Protein AF-K2GID6-F1 (afdb_monomer)

Sequence (302 aa):
MSNVHINIPINQLTANNTLKKSISKLIICNSLDFTSKDFHLVLEYCKSDTRYVHTTFEYMMNELDKAKCISYFELFVFLFDKSKTMKQLMYPRIHKIFSKAFSISSVKERAIELLKQLDKKYGESYPSIRIELNTPTFCQTEKDIEQHNVFVEKTNESEYQIILKRIDNWKIQCNELKKQWYYTMEQILPQYYNKKQEYHGEPINCSWGVTIELCQTPYEVWCKYGGTTNQRIIIDMKTLKEKIISLRGSIWNGYISFVLVQSKLKEKSTDEQELYKEKYKEVVNMIDCLDEILYKARELKI

Secondary struct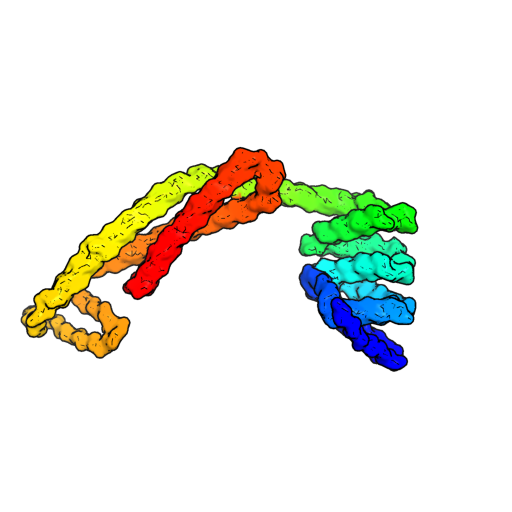ure (DSSP, 8-state):
---------SSHHHHHHHHHHHHHHHTTSSS--TTSHHHHHHHHHHHH-HHHHHHHHHHHHHHGGG--SHHHHHHHHHHHHH-HHHHHHHGGGHHHHHHHHHT-TTTHHHHHHHHHHHHHHHTTT-HHHHHHHTSHHHHHHHHHHHHHHHHHHHHHHHHHHHHHHHHHHHHHHHHHHHHHHHHIIIIIHHHHHHHHHT--------TT---------TT----SS--HHHHHHHHHHHHHHHHHHHHHHHHHHHHHHHHHHGGGGGGS-HHHHHHHHHHHHHHHHHHHHHHHHHHHHHHTT-

Foldseek 3Di:
DDPPDDDQDPDPVVNLVLLLVLLVVQQVDQAGDCPDPSNVSLVVQVVVDVVSVVSSLVSLVVCQLVRAHQSSVVSLLVVCVVDPSSVVSCLVVVLVNLVSQCVHPSRNVVSLVSLVVCCVVCCVVRVSSVVSCVDPSNVVSVVVVVVVVVVLLVVLVVLLVVLVVCLVVLVVLLVVLLVVLCCCVPPVVVVVVVVVVPPPDDPDPPPPPDDQDDDDDDPDDDDPDDDPVVVVSVVVLVVSLVSLVVSLVVLVVSLVSLVSNVVCLVVDDPVSVVVSVVSNVSSVVSNVSSVVSNVVCVVVVD

Mean predicted aligned error: 14.93 Å

Organism: Entamoeba nuttalli (strain P19) (NCBI:txid1076696)

Structure (mmCIF, N/CA/C/O backbone):
data_AF-K2GID6-F1
#
_entry.id   AF-K2GID6-F1
#
loop_
_atom_site.group_PDB
_atom_site.id
_atom_site.type_symbol
_atom_site.label_atom_id
_atom_site.label_alt_id
_atom_site.label_comp_id
_atom_site.label_asym_id
_atom_site.label_entity_id
_atom_site.label_seq_id
_atom_site.pdbx_PDB_ins_code
_atom_site.Cartn_x
_atom_site.Cartn_y
_atom_site.Cartn_z
_atom_site.occupancy
_atom_site.B_iso_or_equiv
_atom_site.auth_seq_id
_atom_site.auth_comp_id
_atom_site.auth_asym_id
_atom_site.auth_atom_id
_atom_site.pdbx_PDB_model_num
ATOM 1 N N . MET A 1 1 ? -29.592 5.131 -1.377 1.00 38.41 1 MET A N 1
ATOM 2 C CA . MET A 1 1 ? -29.186 3.873 -0.714 1.00 38.41 1 MET A CA 1
ATOM 3 C C . MET A 1 1 ? -30.390 2.949 -0.707 1.00 38.41 1 MET A C 1
ATOM 5 O O . MET A 1 1 ? -31.391 3.291 -0.096 1.00 38.41 1 MET A O 1
ATOM 9 N N . SER A 1 2 ? -30.351 1.856 -1.466 1.00 30.16 2 SER A N 1
ATOM 10 C CA . SER A 1 2 ? -31.421 0.853 -1.494 1.00 30.16 2 SER A CA 1
ATOM 11 C C . SER A 1 2 ? -31.416 0.057 -0.188 1.00 30.16 2 SER A C 1
ATOM 13 O O . SER A 1 2 ? -30.402 -0.558 0.141 1.00 30.16 2 SER A O 1
ATOM 15 N N . ASN A 1 3 ? -32.533 0.057 0.545 1.00 37.19 3 ASN A N 1
ATOM 16 C CA . ASN A 1 3 ? -32.739 -0.822 1.696 1.00 37.19 3 ASN A CA 1
ATOM 17 C C . ASN A 1 3 ? -32.773 -2.274 1.206 1.00 37.19 3 ASN A C 1
ATOM 19 O O . ASN A 1 3 ? -33.800 -2.762 0.739 1.00 37.19 3 ASN A O 1
ATOM 23 N N . VAL A 1 4 ? -31.635 -2.962 1.277 1.00 48.25 4 VAL A N 1
ATOM 24 C CA . VAL A 1 4 ? -31.588 -4.412 1.091 1.00 48.25 4 VAL A CA 1
ATOM 25 C C . VAL A 1 4 ? -32.299 -5.025 2.294 1.00 48.25 4 VAL A C 1
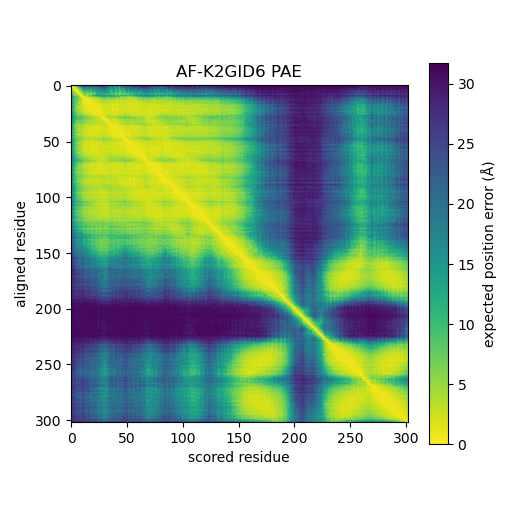ATOM 27 O O . VAL A 1 4 ? -31.750 -5.051 3.392 1.00 48.25 4 VAL A O 1
ATOM 30 N N . HIS A 1 5 ? -33.536 -5.486 2.107 1.00 53.12 5 HIS A N 1
ATOM 31 C CA . HIS A 1 5 ? -34.245 -6.247 3.131 1.00 53.12 5 HIS A CA 1
ATOM 32 C C . HIS A 1 5 ? -33.537 -7.592 3.333 1.00 53.12 5 HIS A C 1
ATOM 34 O O . HIS A 1 5 ? -33.590 -8.479 2.480 1.00 53.12 5 HIS A O 1
ATOM 40 N N . ILE A 1 6 ? -32.843 -7.734 4.462 1.00 66.94 6 ILE A N 1
ATOM 41 C CA . ILE A 1 6 ? -32.216 -8.990 4.873 1.00 66.94 6 ILE A CA 1
ATOM 42 C C . ILE A 1 6 ? -33.226 -9.748 5.733 1.00 66.94 6 ILE A C 1
ATOM 44 O O . ILE A 1 6 ? -33.496 -9.363 6.867 1.00 66.94 6 ILE A O 1
ATOM 48 N N . ASN A 1 7 ? -33.783 -10.836 5.199 1.00 68.94 7 ASN A N 1
ATOM 49 C CA . ASN A 1 7 ? -34.661 -11.715 5.968 1.00 68.94 7 ASN A CA 1
ATOM 50 C C . ASN A 1 7 ? -33.833 -12.562 6.941 1.00 68.94 7 ASN A C 1
ATOM 52 O O . ASN A 1 7 ? -33.044 -13.414 6.526 1.00 68.94 7 ASN A O 1
ATOM 56 N N . ILE A 1 8 ? -34.028 -12.333 8.240 1.00 72.94 8 ILE A N 1
ATOM 57 C CA . ILE A 1 8 ? -33.443 -13.153 9.303 1.00 72.94 8 ILE A CA 1
ATOM 58 C C . ILE A 1 8 ? -34.238 -14.471 9.381 1.00 72.94 8 ILE A C 1
ATOM 60 O O . ILE A 1 8 ? -35.465 -14.430 9.490 1.00 72.94 8 ILE A O 1
ATOM 64 N N . PRO A 1 9 ? -33.587 -15.648 9.307 1.00 71.81 9 PRO A N 1
ATOM 65 C CA . PRO A 1 9 ? -34.255 -16.934 9.438 1.00 71.81 9 PRO A CA 1
ATOM 66 C C . PRO A 1 9 ? -34.979 -17.052 10.780 1.00 71.81 9 PRO A C 1
ATOM 68 O O . PRO A 1 9 ? -34.410 -16.750 11.826 1.00 71.81 9 PRO A O 1
ATOM 71 N N . ILE A 1 10 ? -36.200 -17.587 10.753 1.00 67.62 10 ILE A N 1
ATOM 72 C CA . ILE A 1 10 ? -37.022 -17.822 11.954 1.00 67.62 10 ILE A CA 1
ATOM 73 C C . ILE A 1 10 ? -36.366 -18.873 12.875 1.00 67.62 10 ILE A C 1
ATOM 75 O O . ILE A 1 10 ? -36.504 -18.825 14.095 1.00 67.62 10 ILE A O 1
ATOM 79 N N . ASN A 1 11 ? -35.608 -19.818 12.305 1.00 85.06 11 ASN A N 1
ATOM 80 C CA . ASN A 1 11 ? -34.885 -20.838 13.062 1.00 85.06 11 ASN A CA 1
ATOM 81 C C . ASN A 1 11 ? -33.549 -20.295 13.606 1.00 85.06 11 ASN A C 1
ATOM 83 O O . ASN A 1 11 ? -32.628 -19.990 12.844 1.00 85.06 11 ASN A O 1
ATOM 87 N N . GLN A 1 12 ? -33.415 -20.277 14.935 1.00 82.06 12 GLN A N 1
ATOM 88 C CA . GLN A 1 12 ? -32.257 -19.732 15.649 1.00 82.06 12 GLN A CA 1
ATOM 89 C C . GLN A 1 12 ? -30.925 -20.438 15.327 1.00 82.06 12 GLN A C 1
ATOM 91 O O . GLN A 1 12 ? -29.892 -19.776 15.226 1.00 82.06 12 GLN A O 1
ATOM 96 N N . LEU A 1 13 ? -30.925 -21.759 15.111 1.00 86.44 13 LEU A N 1
ATOM 97 C CA . LEU A 1 13 ? -29.721 -22.506 14.721 1.00 86.44 13 LEU A CA 1
ATOM 98 C C . LEU A 1 13 ? -29.243 -22.074 13.327 1.00 86.44 13 LEU A C 1
ATOM 100 O O . LEU A 1 13 ? -28.057 -21.835 13.102 1.00 86.44 13 LEU A O 1
ATOM 104 N N . THR A 1 14 ? -30.190 -21.934 12.399 1.00 87.25 14 THR A N 1
ATOM 105 C CA . THR A 1 14 ? -29.910 -21.526 11.015 1.00 87.25 14 THR A CA 1
ATOM 106 C C . THR A 1 14 ? -29.421 -20.080 10.961 1.00 87.25 14 THR A C 1
ATOM 108 O O . THR A 1 14 ? -28.448 -19.779 10.267 1.00 87.25 14 THR A O 1
ATOM 111 N N . ALA A 1 15 ? -30.041 -19.202 11.752 1.00 88.00 15 ALA A N 1
ATOM 112 C CA . ALA A 1 15 ? -29.623 -17.818 11.937 1.00 88.00 15 ALA A CA 1
ATOM 113 C C . ALA A 1 15 ? -28.175 -17.735 12.463 1.00 88.00 15 ALA A C 1
ATOM 115 O O . ALA A 1 15 ? -27.333 -17.072 11.858 1.00 88.00 15 ALA A O 1
ATOM 116 N N . ASN A 1 16 ? -27.842 -18.486 13.519 1.00 89.94 16 ASN A N 1
ATOM 117 C CA . ASN A 1 16 ? -26.493 -18.505 14.094 1.00 89.94 16 ASN A CA 1
ATOM 118 C C . ASN A 1 16 ? -25.431 -19.033 13.120 1.00 89.94 16 ASN A C 1
ATOM 120 O O . ASN A 1 16 ? -24.343 -18.465 13.030 1.00 89.94 16 ASN A O 1
ATOM 124 N N . ASN A 1 17 ? -25.729 -20.099 12.374 1.00 91.62 17 ASN A N 1
ATOM 125 C CA . ASN A 1 17 ? -24.793 -20.650 11.390 1.00 91.62 17 ASN A CA 1
ATOM 126 C C . ASN A 1 17 ? -24.560 -19.688 10.220 1.00 91.62 17 ASN A C 1
ATOM 128 O O . ASN A 1 17 ? -23.427 -19.535 9.763 1.00 91.62 17 ASN A O 1
ATOM 132 N N . THR A 1 18 ? -25.616 -19.009 9.769 1.00 92.25 18 THR A N 1
ATOM 133 C CA . THR A 1 18 ? -25.522 -17.989 8.716 1.00 92.25 18 THR A CA 1
ATOM 134 C C . THR A 1 18 ? -24.655 -16.822 9.177 1.00 92.25 18 THR A C 1
ATOM 136 O O . THR A 1 18 ? -23.714 -16.449 8.479 1.00 92.25 18 THR A O 1
ATOM 139 N N . LEU A 1 19 ? -24.906 -16.316 10.387 1.00 93.56 19 LEU A N 1
ATOM 140 C CA . LEU A 1 19 ? -24.138 -15.233 10.992 1.00 93.56 19 LEU A CA 1
ATOM 141 C C . LEU A 1 19 ? -22.650 -15.587 11.112 1.00 93.56 19 LEU A C 1
ATOM 143 O O . LEU A 1 19 ? -21.803 -14.841 10.626 1.00 93.56 19 LEU A O 1
ATOM 147 N N . LYS A 1 20 ? -22.328 -16.752 11.691 1.00 94.69 20 LYS A N 1
ATOM 148 C CA . LYS A 1 20 ? -20.940 -17.223 11.824 1.00 94.69 20 LYS A CA 1
ATOM 149 C C . LYS A 1 20 ? -20.248 -17.315 10.468 1.00 94.69 20 LYS A C 1
ATOM 151 O O . LYS A 1 20 ? -19.154 -16.788 10.324 1.00 94.69 20 LYS A O 1
ATOM 156 N N . LYS A 1 21 ? -20.906 -17.904 9.462 1.00 94.94 21 LYS A N 1
ATOM 157 C CA . LYS A 1 21 ? -20.363 -18.029 8.101 1.00 94.94 21 LYS A CA 1
ATOM 158 C C . LYS A 1 21 ? -20.071 -16.668 7.465 1.00 94.94 21 LYS A C 1
ATOM 160 O O . LYS A 1 21 ? -19.042 -16.522 6.807 1.00 94.94 21 LYS A O 1
ATOM 165 N N . SER A 1 22 ? -20.954 -15.687 7.645 1.00 94.56 22 SER A N 1
ATOM 166 C CA . SER A 1 22 ? -20.722 -14.324 7.156 1.00 94.56 22 SER A CA 1
ATOM 167 C C . SER A 1 22 ? -19.545 -13.664 7.874 1.00 94.56 22 SER A C 1
ATOM 169 O O . SER A 1 22 ? -18.685 -13.098 7.207 1.00 94.56 22 SER A O 1
ATOM 171 N N . ILE A 1 23 ? -19.425 -13.819 9.198 1.00 95.00 23 ILE A N 1
ATOM 172 C CA . ILE A 1 23 ? -18.266 -13.312 9.950 1.00 95.00 23 ILE A CA 1
ATOM 173 C C . ILE A 1 23 ? -16.971 -13.961 9.450 1.00 95.00 23 ILE A C 1
ATOM 175 O O . ILE A 1 23 ? -16.026 -13.236 9.156 1.00 95.00 23 ILE A O 1
ATOM 179 N N . SER A 1 24 ? -16.926 -15.290 9.278 1.00 93.75 24 SER A N 1
ATOM 180 C CA . SER A 1 24 ? -15.724 -16.002 8.810 1.00 93.75 24 SER A CA 1
ATOM 181 C C . SER A 1 24 ? -15.176 -15.442 7.500 1.00 93.75 24 SER A C 1
ATOM 183 O O . SER A 1 24 ? -13.967 -15.369 7.323 1.00 93.75 24 SER A O 1
ATOM 185 N N . LYS A 1 25 ? -16.059 -15.045 6.577 1.00 92.88 25 LYS A N 1
ATOM 186 C CA . LYS A 1 25 ? -15.653 -14.454 5.298 1.00 92.88 25 LYS A CA 1
ATOM 187 C C . LYS A 1 25 ? -15.111 -13.040 5.449 1.00 92.88 25 LYS A C 1
ATOM 189 O O . LYS A 1 25 ? -14.193 -12.674 4.729 1.00 92.88 25 LYS A O 1
ATOM 194 N N . LEU A 1 26 ? -15.678 -12.248 6.357 1.00 92.38 26 LEU A N 1
ATOM 195 C CA . LEU A 1 26 ? -15.248 -10.866 6.570 1.00 92.38 26 LEU A CA 1
ATOM 196 C C . LEU A 1 26 ? -13.865 -10.800 7.216 1.00 92.38 26 LEU A C 1
ATOM 198 O O . LEU A 1 26 ? -13.063 -9.954 6.839 1.00 92.38 26 LEU A O 1
ATOM 202 N N . ILE A 1 27 ? -13.580 -11.695 8.164 1.00 91.31 27 ILE A N 1
ATOM 203 C CA . ILE A 1 27 ? -12.379 -11.619 9.010 1.00 91.31 27 ILE A CA 1
ATOM 204 C C . ILE A 1 27 ? -11.094 -12.177 8.377 1.00 91.31 27 ILE A C 1
ATOM 206 O O . ILE A 1 27 ? -10.031 -12.115 8.994 1.00 91.31 27 ILE A O 1
ATOM 210 N N . ILE A 1 28 ? -11.181 -12.738 7.170 1.00 88.50 28 ILE A N 1
ATOM 211 C CA . ILE A 1 28 ? -10.033 -13.271 6.413 1.00 88.50 28 ILE A CA 1
ATOM 212 C C . ILE A 1 28 ? -9.563 -12.322 5.300 1.00 88.50 28 ILE A C 1
ATOM 214 O O . ILE A 1 28 ? -8.613 -12.630 4.586 1.00 88.50 28 ILE A O 1
ATOM 218 N N . CYS A 1 29 ? -10.226 -11.175 5.132 1.00 86.25 29 CYS A N 1
ATOM 219 C CA . CYS A 1 29 ? -9.915 -10.199 4.090 1.00 86.25 29 CYS A CA 1
ATOM 220 C C . CYS A 1 29 ? -8.806 -9.230 4.523 1.00 86.25 29 CYS A C 1
ATOM 222 O O . CYS A 1 29 ? -8.684 -8.901 5.701 1.00 86.25 29 CYS A O 1
ATOM 224 N N . ASN A 1 30 ? -8.048 -8.684 3.568 1.00 83.50 30 ASN A N 1
ATOM 225 C CA . ASN A 1 30 ? -7.013 -7.676 3.850 1.00 83.50 30 ASN A CA 1
ATOM 226 C C . ASN A 1 30 ? -7.568 -6.327 4.332 1.00 83.50 30 ASN A C 1
ATOM 228 O O . ASN A 1 30 ? -6.808 -5.526 4.850 1.00 83.50 30 ASN A O 1
ATOM 232 N N . SER A 1 31 ? -8.862 -6.070 4.172 1.00 86.44 31 SER A N 1
ATOM 233 C CA . SER A 1 31 ? -9.566 -4.900 4.703 1.00 86.44 31 SER A CA 1
ATOM 234 C C . SER A 1 31 ? -11.048 -5.230 4.835 1.00 86.44 31 SER A C 1
ATOM 236 O O . SER A 1 31 ? -11.554 -6.097 4.114 1.00 86.44 31 SER A O 1
ATOM 238 N N . LEU A 1 32 ? -11.753 -4.565 5.748 1.00 89.62 32 LEU A N 1
ATOM 239 C CA . LEU A 1 32 ? -13.190 -4.766 5.901 1.00 89.62 32 LEU A CA 1
ATOM 240 C C . LEU A 1 32 ? -13.970 -4.099 4.754 1.00 89.62 32 LEU A C 1
ATOM 242 O O . LEU A 1 32 ? -13.947 -2.880 4.596 1.00 89.62 32 LEU A O 1
ATOM 246 N N . ASP A 1 33 ? -14.692 -4.896 3.964 1.00 88.94 33 ASP A N 1
ATOM 247 C CA . ASP A 1 33 ? -15.575 -4.389 2.909 1.00 88.94 33 ASP A CA 1
ATOM 248 C C . ASP A 1 33 ? -16.963 -4.040 3.469 1.00 88.94 33 ASP A C 1
ATOM 250 O O . ASP A 1 33 ? -17.837 -4.902 3.634 1.00 88.94 33 ASP A O 1
ATOM 254 N N . PHE A 1 34 ? -17.163 -2.747 3.724 1.00 88.06 34 PHE A N 1
ATOM 255 C CA . PHE A 1 34 ? -18.417 -2.169 4.216 1.00 88.06 34 PHE A CA 1
ATOM 256 C C . PHE A 1 34 ? -19.586 -2.264 3.228 1.00 88.06 34 PHE A C 1
ATOM 258 O O . PHE A 1 34 ? -20.728 -2.050 3.631 1.00 88.06 34 PHE A O 1
ATOM 265 N N . THR A 1 35 ? -19.319 -2.552 1.952 1.00 87.19 35 THR A N 1
ATOM 266 C CA . THR A 1 35 ? -20.346 -2.700 0.908 1.00 87.19 35 THR A CA 1
ATOM 267 C C . THR A 1 35 ? -20.775 -4.151 0.709 1.00 87.19 35 THR A C 1
ATOM 269 O O . THR A 1 35 ? -21.762 -4.429 0.023 1.00 87.19 35 THR A O 1
ATOM 272 N N . SER A 1 36 ? -20.062 -5.095 1.329 1.00 91.81 36 SER A N 1
ATOM 273 C CA . SER A 1 36 ? -20.336 -6.514 1.161 1.00 91.81 36 SER A CA 1
ATOM 274 C C . SER A 1 36 ? -21.686 -6.918 1.763 1.00 91.81 36 SER A C 1
ATOM 276 O O . SER A 1 36 ? -22.108 -6.470 2.834 1.00 91.81 36 SER A O 1
ATOM 278 N N . LYS A 1 37 ? -22.359 -7.863 1.096 1.00 91.50 37 LYS A N 1
ATOM 279 C CA . LYS A 1 37 ? -23.605 -8.467 1.595 1.00 91.50 37 LYS A CA 1
ATOM 280 C C . LYS A 1 37 ? -23.421 -9.101 2.977 1.00 91.50 37 LYS A C 1
ATOM 282 O O . LYS A 1 37 ? -24.312 -9.000 3.816 1.00 91.50 37 LYS A O 1
ATOM 287 N N . ASP A 1 38 ? -22.282 -9.756 3.202 1.00 92.94 38 ASP A N 1
ATOM 288 C CA . ASP A 1 38 ? -21.965 -10.403 4.476 1.00 92.94 38 ASP A CA 1
ATOM 289 C C . ASP A 1 38 ? -21.837 -9.364 5.609 1.00 92.94 38 ASP A C 1
ATOM 291 O O . ASP A 1 38 ? -22.356 -9.598 6.699 1.00 92.94 38 ASP A O 1
ATOM 295 N N . PHE A 1 39 ? -21.250 -8.186 5.352 1.00 93.00 39 PHE A N 1
ATOM 296 C CA . PHE A 1 39 ? -21.166 -7.101 6.336 1.00 93.00 39 PHE A CA 1
ATOM 297 C C . PHE A 1 39 ? -22.546 -6.570 6.738 1.00 93.00 39 PHE A C 1
ATOM 299 O O . PHE A 1 39 ? -22.860 -6.476 7.927 1.00 93.00 39 PHE A O 1
ATOM 306 N N . HIS A 1 40 ? -23.401 -6.281 5.755 1.00 92.25 40 HIS A N 1
ATOM 307 C CA . HIS A 1 40 ? -24.766 -5.834 6.027 1.00 92.25 40 HIS A CA 1
ATOM 308 C C . HIS A 1 40 ? -25.574 -6.886 6.796 1.00 92.25 40 HIS A C 1
ATOM 310 O O . HIS A 1 40 ? -26.330 -6.534 7.698 1.00 92.25 40 HIS A O 1
ATOM 316 N N . LEU A 1 41 ? -25.369 -8.175 6.504 1.00 92.94 41 LEU A N 1
ATOM 317 C CA . LEU A 1 41 ? -26.014 -9.264 7.234 1.00 92.94 41 LEU A CA 1
ATOM 318 C C . LEU A 1 41 ? -25.599 -9.274 8.706 1.00 92.94 41 LEU A C 1
ATOM 320 O O . LEU A 1 41 ? -26.467 -9.297 9.575 1.00 92.94 41 LEU A O 1
ATOM 324 N N . VAL A 1 42 ? -24.299 -9.200 9.001 1.00 93.12 42 VAL A N 1
ATOM 325 C CA . VAL A 1 42 ? -23.807 -9.143 10.389 1.00 93.12 42 VAL A CA 1
ATOM 326 C C . VAL A 1 42 ? -24.411 -7.951 11.133 1.00 93.12 42 VAL A C 1
ATOM 328 O O . VAL A 1 42 ? -24.864 -8.099 12.271 1.00 93.12 42 VAL A O 1
ATOM 331 N N . LEU A 1 43 ? -24.474 -6.786 10.483 1.00 93.06 43 LEU A N 1
ATOM 332 C CA . LEU A 1 43 ? -25.033 -5.573 11.070 1.00 93.06 43 LEU A CA 1
ATOM 333 C C . LEU A 1 43 ? -26.524 -5.718 11.405 1.00 93.06 43 LEU A C 1
ATOM 335 O O . LEU A 1 43 ? -26.925 -5.381 12.518 1.00 93.06 43 LEU A O 1
ATOM 339 N N . GLU A 1 44 ? -27.336 -6.220 10.476 1.00 91.19 44 GLU A N 1
ATOM 340 C CA . GLU A 1 44 ? -28.778 -6.386 10.695 1.00 91.19 44 GLU A CA 1
ATOM 341 C C . GLU A 1 44 ? -29.075 -7.402 11.804 1.00 91.19 44 GLU A C 1
ATOM 343 O O . GLU A 1 44 ? -29.903 -7.144 12.677 1.00 91.19 44 GLU A O 1
ATOM 348 N N . TYR A 1 45 ? -28.320 -8.502 11.872 1.00 91.88 45 TYR A N 1
ATOM 349 C CA . TYR A 1 45 ? -28.442 -9.457 12.975 1.00 91.88 45 TYR A CA 1
ATOM 350 C C . TYR A 1 45 ? -28.096 -8.812 14.320 1.00 91.88 45 TYR A C 1
ATOM 352 O O . TYR A 1 45 ? -28.867 -8.923 15.272 1.00 91.88 45 TYR A O 1
ATOM 360 N N . CYS A 1 46 ? -26.979 -8.085 14.400 1.00 91.69 46 CYS A N 1
ATOM 361 C CA . CYS A 1 46 ? -26.560 -7.418 15.634 1.00 91.69 46 CYS A CA 1
ATOM 362 C C . CYS A 1 46 ? -27.520 -6.305 16.084 1.00 91.69 46 CYS A C 1
ATOM 364 O O . CYS A 1 46 ? -27.594 -6.024 17.278 1.00 91.69 46 CYS A O 1
ATOM 366 N N . LYS A 1 47 ? -28.243 -5.668 15.153 1.00 90.50 47 LYS A N 1
ATOM 367 C CA . LYS A 1 47 ? -29.310 -4.706 15.472 1.00 90.50 47 LYS A CA 1
ATOM 368 C C . LYS A 1 47 ? -30.582 -5.388 15.965 1.00 90.50 47 LYS A C 1
ATOM 370 O O . LYS A 1 47 ? -31.270 -4.824 16.808 1.00 90.50 47 LYS A O 1
ATOM 375 N N . SER A 1 48 ? -30.902 -6.559 15.417 1.00 87.94 48 SER A N 1
ATOM 376 C CA . SER A 1 48 ? -32.169 -7.239 15.692 1.00 87.94 48 SER A CA 1
ATOM 377 C C . SER A 1 48 ? -32.273 -7.786 17.118 1.00 87.94 48 SER A C 1
ATOM 379 O O . SER A 1 48 ? -33.336 -7.691 17.724 1.00 87.94 48 SER A O 1
ATOM 381 N N . ASP A 1 49 ? -31.187 -8.347 17.665 1.00 87.75 49 ASP A N 1
ATOM 382 C CA . ASP A 1 49 ? -31.199 -9.016 18.969 1.00 87.75 49 ASP A CA 1
ATOM 383 C C . ASP A 1 49 ? -29.798 -9.033 19.607 1.00 87.75 49 ASP A C 1
ATOM 385 O O . ASP A 1 49 ? -28.789 -9.344 18.962 1.00 87.75 49 ASP A O 1
ATOM 389 N N . THR A 1 50 ? -29.727 -8.760 20.913 1.00 91.56 50 THR A N 1
ATOM 390 C CA . THR A 1 50 ? -28.480 -8.796 21.691 1.00 91.56 50 THR A CA 1
ATOM 391 C C . THR A 1 50 ? -27.847 -10.189 21.710 1.00 91.56 50 THR A C 1
ATOM 393 O O . THR A 1 50 ? -26.620 -10.299 21.747 1.00 91.56 50 THR A O 1
ATOM 396 N N . ARG A 1 51 ? -28.634 -11.265 21.591 1.00 91.69 51 ARG A N 1
ATOM 397 C CA . ARG A 1 51 ? -28.143 -12.652 21.493 1.00 91.69 51 ARG A CA 1
ATOM 398 C C . ARG A 1 51 ? -27.238 -12.869 20.279 1.00 91.69 51 ARG A C 1
ATOM 400 O O . ARG A 1 51 ? -26.267 -13.628 20.363 1.00 91.69 51 ARG A O 1
ATOM 407 N N . TYR A 1 52 ? -27.497 -12.180 19.167 1.00 93.38 52 TYR A N 1
ATOM 408 C CA . TYR A 1 52 ? -26.627 -12.239 17.991 1.00 93.38 52 TYR A CA 1
ATOM 409 C C . TYR A 1 52 ? -25.342 -11.436 18.183 1.00 93.38 52 TYR A C 1
ATOM 411 O O . TYR A 1 52 ? -24.295 -11.849 17.685 1.00 93.38 52 TYR A O 1
ATOM 419 N N . VAL A 1 53 ? -25.377 -10.357 18.971 1.00 94.12 53 VAL A N 1
ATOM 420 C CA . VAL A 1 53 ? -24.160 -9.643 19.391 1.00 94.12 53 VAL A CA 1
ATOM 421 C C . VAL A 1 53 ? -23.277 -10.555 20.243 1.00 94.12 53 VAL A C 1
ATOM 423 O O . VAL A 1 53 ? -22.088 -10.673 19.961 1.00 94.12 53 VAL A O 1
ATOM 426 N N . HIS A 1 54 ? -23.856 -11.260 21.222 1.00 94.50 54 HIS A N 1
ATOM 427 C CA . HIS A 1 54 ? -23.137 -12.260 22.021 1.00 94.50 54 HIS A CA 1
ATOM 428 C C . HIS A 1 54 ? -22.542 -13.366 21.145 1.00 94.50 54 HIS A C 1
ATOM 430 O O . HIS A 1 54 ? -21.358 -13.667 21.250 1.00 94.50 54 HIS A O 1
ATOM 436 N N . THR A 1 55 ? -23.338 -13.931 20.235 1.00 95.12 55 THR A N 1
ATOM 437 C CA . THR A 1 55 ? -22.876 -14.992 19.324 1.00 95.12 55 THR A CA 1
ATOM 438 C C . THR A 1 55 ? -21.728 -14.513 18.435 1.00 95.12 55 THR A C 1
ATOM 440 O O . THR A 1 55 ? -20.757 -15.243 18.243 1.00 95.12 55 THR A O 1
ATOM 443 N N . THR A 1 56 ? -21.822 -13.285 17.917 1.00 95.81 56 THR A N 1
ATOM 444 C CA . THR A 1 56 ? -20.773 -12.649 17.108 1.00 95.81 56 THR A CA 1
ATOM 445 C C . THR A 1 56 ? -19.500 -12.470 17.919 1.00 95.81 56 THR A C 1
ATOM 447 O O . THR A 1 56 ? -18.432 -12.884 17.479 1.00 95.81 56 THR A O 1
ATOM 450 N N . PHE A 1 57 ? -19.619 -11.904 19.121 1.00 96.56 57 PHE A N 1
ATOM 451 C CA . PHE A 1 57 ? -18.488 -11.657 20.003 1.00 96.56 57 PHE A CA 1
ATOM 452 C C . PHE A 1 57 ? -17.755 -12.950 20.376 1.00 96.56 57 PHE A C 1
ATOM 454 O O . PHE A 1 57 ? -16.547 -13.042 20.182 1.00 96.56 57 PHE A O 1
ATOM 461 N N . GLU A 1 58 ? -18.480 -13.964 20.851 1.00 96.25 58 GLU A N 1
ATOM 462 C CA . GLU A 1 58 ? -17.897 -15.255 21.232 1.00 96.25 58 GLU A CA 1
ATOM 463 C C . GLU A 1 58 ? -17.255 -15.959 20.033 1.00 96.25 58 GLU A C 1
ATOM 465 O O . GLU A 1 58 ? -16.169 -16.524 20.143 1.00 96.25 58 GLU A O 1
ATOM 470 N N . TYR A 1 59 ? -17.889 -15.896 18.858 1.00 96.31 59 TYR A N 1
ATOM 471 C CA . TYR A 1 59 ? -17.305 -16.456 17.644 1.00 96.31 59 TYR A CA 1
ATOM 472 C C . TYR A 1 59 ? -15.992 -15.762 17.269 1.00 96.31 59 TYR A C 1
ATOM 474 O O . TYR A 1 59 ? -14.999 -16.445 17.032 1.00 96.31 59 TYR A O 1
ATOM 482 N N . MET A 1 60 ? -15.963 -14.426 17.263 1.00 96.12 60 MET A N 1
ATOM 483 C CA . MET A 1 60 ? -14.740 -13.679 16.975 1.00 96.12 60 MET A CA 1
ATOM 484 C C . MET A 1 60 ? -13.660 -13.998 18.010 1.00 96.12 60 MET A C 1
ATOM 486 O O . MET A 1 60 ? -12.572 -14.405 17.628 1.00 96.12 60 MET A O 1
ATOM 490 N N . MET A 1 61 ? -13.966 -13.945 19.310 1.00 96.44 61 MET A N 1
ATOM 491 C CA . MET A 1 61 ? -12.998 -14.262 20.367 1.00 96.44 61 MET A CA 1
ATOM 492 C C . MET A 1 61 ? -12.400 -15.672 20.257 1.00 96.44 61 MET A C 1
ATOM 494 O O . MET A 1 61 ? -11.215 -15.835 20.545 1.00 96.44 61 MET A O 1
ATOM 498 N N . ASN A 1 62 ? -13.173 -16.668 19.813 1.00 95.50 62 ASN A N 1
ATOM 499 C CA . ASN A 1 62 ? -12.673 -18.024 19.553 1.00 95.50 62 ASN A CA 1
ATOM 500 C C . ASN A 1 62 ? -11.713 -18.097 18.354 1.00 95.50 62 ASN A C 1
ATOM 502 O O . ASN A 1 62 ? -10.859 -18.979 18.291 1.00 95.50 62 ASN A O 1
ATOM 506 N N . GLU A 1 63 ? -11.830 -17.167 17.410 1.00 94.62 63 GLU A N 1
ATOM 507 C CA . GLU A 1 63 ? -10.955 -17.059 16.241 1.00 94.62 63 GLU A CA 1
ATOM 508 C C . GLU A 1 63 ? -9.771 -16.101 16.468 1.00 94.62 63 GLU A C 1
ATOM 510 O O . GLU A 1 63 ? -8.896 -16.000 15.608 1.00 94.62 63 GLU A O 1
ATOM 515 N N . LEU A 1 64 ? -9.682 -15.446 17.634 1.00 94.31 64 LEU A N 1
ATOM 516 C CA . LEU A 1 64 ? -8.659 -14.438 17.933 1.00 94.31 64 LEU A CA 1
ATOM 517 C C . LEU A 1 64 ? -7.235 -14.953 17.726 1.00 94.31 64 LEU A C 1
ATOM 519 O O . LEU A 1 64 ? -6.422 -14.279 17.099 1.00 94.31 64 LEU A O 1
ATOM 523 N N . ASP A 1 65 ? -6.930 -16.160 18.198 1.00 90.50 65 ASP A N 1
ATOM 524 C CA . ASP A 1 65 ? -5.577 -16.715 18.093 1.00 90.50 65 ASP A CA 1
ATOM 525 C C . ASP A 1 65 ? -5.187 -17.033 16.640 1.00 90.50 65 ASP A C 1
ATOM 527 O O . ASP A 1 65 ? -4.002 -16.995 16.290 1.00 90.50 65 ASP A O 1
ATOM 531 N N . LYS A 1 66 ? -6.185 -17.261 15.776 1.00 91.00 66 LYS A N 1
ATOM 532 C CA . LYS A 1 66 ? -6.028 -17.516 14.337 1.00 91.00 66 LYS A CA 1
ATOM 533 C C . LYS A 1 66 ? -6.076 -16.242 13.492 1.00 91.00 66 LYS A C 1
ATOM 535 O O . LYS A 1 66 ? -5.786 -16.315 12.298 1.00 91.00 66 LYS A O 1
ATOM 540 N N . ALA A 1 67 ? -6.432 -15.097 14.077 1.00 89.12 67 ALA A N 1
ATOM 541 C CA . ALA A 1 67 ? -6.523 -13.833 13.361 1.00 89.12 67 ALA A CA 1
ATOM 542 C C . ALA A 1 67 ? -5.159 -13.441 12.770 1.00 89.12 67 ALA A C 1
ATOM 544 O O . ALA A 1 67 ? -4.136 -13.460 13.459 1.00 89.12 67 ALA A O 1
ATOM 545 N N . LYS A 1 68 ? -5.159 -13.093 11.479 1.00 87.81 68 LYS A N 1
ATOM 546 C CA . LYS A 1 68 ? -3.971 -12.655 10.718 1.00 87.81 68 LYS A CA 1
ATOM 547 C C . LYS A 1 68 ? -4.193 -11.362 9.936 1.00 87.81 68 LYS A C 1
ATOM 549 O O . LYS A 1 68 ? -3.237 -10.784 9.430 1.00 87.81 68 LYS A O 1
ATOM 554 N N . CYS A 1 69 ? -5.443 -10.931 9.812 1.00 90.56 69 CYS A N 1
ATOM 555 C CA . CYS A 1 69 ? -5.848 -9.875 8.899 1.00 90.56 69 CYS A CA 1
ATOM 556 C C . CYS A 1 69 ? -6.455 -8.700 9.665 1.00 90.56 69 CYS A C 1
ATOM 558 O O . CYS A 1 69 ? -7.087 -8.882 10.706 1.00 90.56 69 CYS A O 1
ATOM 560 N N . ILE A 1 70 ? -6.292 -7.493 9.127 1.00 91.44 70 ILE A N 1
ATOM 561 C CA . ILE A 1 70 ? -6.767 -6.267 9.775 1.00 91.44 70 ILE A CA 1
ATOM 562 C C . ILE A 1 70 ? -8.299 -6.166 9.817 1.00 91.44 70 ILE A C 1
ATOM 564 O O . ILE A 1 70 ? -8.843 -5.658 10.795 1.00 91.44 70 ILE A O 1
ATOM 568 N N . SER A 1 71 ? -8.998 -6.740 8.832 1.00 92.75 71 SER A N 1
ATOM 569 C CA . SER A 1 71 ? -10.470 -6.783 8.767 1.00 92.75 71 SER A CA 1
ATOM 570 C C . SER A 1 71 ? -11.122 -7.362 10.027 1.00 92.75 71 SER A C 1
ATOM 572 O O . SER A 1 71 ? -12.180 -6.896 10.447 1.00 92.75 71 SER A O 1
ATOM 574 N N . TYR A 1 72 ? -10.471 -8.337 10.670 1.00 95.12 72 TYR A N 1
ATOM 575 C CA . TYR A 1 72 ? -10.900 -8.905 11.946 1.00 95.12 72 TYR A CA 1
ATOM 576 C C . TYR A 1 72 ? -10.995 -7.832 13.042 1.00 95.12 72 TYR A C 1
ATOM 578 O O . TYR A 1 72 ? -12.009 -7.719 13.735 1.00 95.12 72 TYR A O 1
ATOM 586 N N . PHE A 1 73 ? -9.950 -7.014 13.178 1.00 94.75 73 PHE A N 1
ATOM 587 C CA . PHE A 1 73 ? -9.878 -5.961 14.190 1.00 94.75 73 PHE A CA 1
ATOM 588 C C . PHE A 1 73 ? -10.771 -4.772 13.826 1.00 94.75 73 PHE A C 1
ATOM 590 O O . PHE A 1 73 ? -11.438 -4.219 14.699 1.00 94.75 73 PHE A O 1
ATOM 597 N N . GLU A 1 74 ? -10.865 -4.427 12.540 1.00 94.12 74 GLU A N 1
ATOM 598 C CA . GLU A 1 74 ? -11.795 -3.405 12.049 1.00 94.12 74 GLU A CA 1
ATOM 599 C C . GLU A 1 74 ? -13.249 -3.770 12.352 1.00 94.12 74 GLU A C 1
ATOM 601 O O . GLU A 1 74 ? -14.011 -2.915 12.807 1.00 94.12 74 GLU A O 1
ATOM 606 N N . LEU A 1 75 ? -13.631 -5.040 12.176 1.00 95.00 75 LEU A N 1
ATOM 607 C CA . LEU A 1 75 ? -14.976 -5.506 12.499 1.00 95.00 75 LEU A CA 1
ATOM 608 C C . LEU A 1 75 ? -15.262 -5.394 14.003 1.00 95.00 75 LEU A C 1
ATOM 610 O O . LEU A 1 75 ? -16.342 -4.939 14.381 1.00 95.00 75 LEU A O 1
ATOM 614 N N . PHE A 1 76 ? -14.296 -5.737 14.865 1.00 93.31 76 PHE A N 1
ATOM 615 C CA . PHE A 1 76 ? -14.439 -5.565 16.315 1.00 93.31 76 PHE A CA 1
ATOM 616 C C . PHE A 1 76 ? -14.676 -4.106 16.696 1.00 93.31 76 PHE A C 1
ATOM 618 O O . PHE A 1 76 ? -15.630 -3.801 17.411 1.00 93.31 76 PHE A O 1
ATOM 625 N N . VAL A 1 77 ? -13.831 -3.204 16.197 1.00 93.19 77 VAL A N 1
ATOM 626 C CA . VAL A 1 77 ? -13.906 -1.767 16.492 1.00 93.19 77 VAL A CA 1
ATOM 627 C C . VAL A 1 77 ? -15.201 -1.168 15.945 1.00 93.19 77 VAL A C 1
ATOM 629 O O . VAL A 1 77 ? -15.858 -0.376 16.622 1.00 93.19 77 VAL A O 1
ATOM 632 N N . PHE A 1 78 ? -15.620 -1.585 14.750 1.00 94.69 78 PHE A N 1
ATOM 633 C CA . PHE A 1 78 ? -16.880 -1.153 14.162 1.00 94.69 78 PHE A CA 1
ATOM 634 C C . PHE A 1 78 ? -18.080 -1.583 15.017 1.00 94.69 78 PHE A C 1
ATOM 636 O O . PHE A 1 78 ? -18.932 -0.761 15.359 1.00 94.69 78 PHE A O 1
ATOM 643 N N . LEU A 1 79 ? -18.151 -2.859 15.406 1.00 93.94 79 LEU A N 1
ATOM 644 C CA . LEU A 1 79 ? -19.247 -3.360 16.236 1.00 93.94 79 LEU A CA 1
ATOM 645 C C . LEU A 1 79 ? -19.223 -2.744 17.640 1.00 93.94 79 LEU A C 1
ATOM 647 O O . LEU A 1 79 ? -20.289 -2.468 18.197 1.00 93.94 79 LEU A O 1
ATOM 651 N N . PHE A 1 80 ? -18.035 -2.469 18.189 1.00 93.31 80 PHE A N 1
ATOM 652 C CA . PHE A 1 80 ? -17.871 -1.717 19.432 1.00 93.31 80 PHE A CA 1
ATOM 653 C C . PHE A 1 80 ? -18.513 -0.332 19.323 1.00 93.31 80 PHE A C 1
ATOM 655 O O . PHE A 1 80 ? -19.296 0.055 20.189 1.00 93.31 80 PHE A O 1
ATOM 662 N N . ASP A 1 81 ? -18.269 0.402 18.234 1.00 91.19 81 ASP A N 1
ATOM 663 C CA . ASP A 1 81 ? -18.879 1.715 18.001 1.00 91.19 81 ASP A CA 1
ATOM 664 C C . ASP A 1 81 ? -20.414 1.630 17.950 1.00 91.19 81 ASP A C 1
ATOM 666 O O . ASP A 1 81 ? -21.100 2.449 18.565 1.00 91.19 81 ASP A O 1
ATOM 670 N N . LYS A 1 82 ? -20.967 0.593 17.305 1.00 91.00 82 LYS A N 1
ATOM 671 C CA . LYS A 1 82 ? -22.411 0.486 17.031 1.00 91.00 82 LYS A CA 1
ATOM 672 C C . LYS A 1 82 ? -23.265 -0.160 18.119 1.00 91.00 82 LYS A C 1
ATOM 674 O O . LYS A 1 82 ? -24.453 0.140 18.179 1.00 91.00 82 LYS A O 1
ATOM 679 N N . SER A 1 83 ? -22.715 -1.018 18.976 1.00 92.44 83 SER A N 1
ATOM 680 C CA . SER A 1 83 ? -23.520 -1.807 19.921 1.00 92.44 83 SER A CA 1
ATOM 681 C C . SER A 1 83 ? -23.094 -1.609 21.373 1.00 92.44 83 SER A C 1
ATOM 683 O O . SER A 1 83 ? -21.946 -1.854 21.735 1.00 92.44 83 SER A O 1
ATOM 685 N N . LYS A 1 84 ? -24.039 -1.220 22.243 1.00 91.75 84 LYS A N 1
ATOM 686 C CA . LYS A 1 84 ? -23.811 -1.116 23.698 1.00 91.75 84 LYS A CA 1
ATOM 687 C C . LYS A 1 84 ? -23.415 -2.467 24.304 1.00 91.75 84 LYS A C 1
ATOM 689 O O . LYS A 1 84 ? -22.494 -2.520 25.112 1.00 91.75 84 LYS A O 1
ATOM 694 N N . THR A 1 85 ? -24.063 -3.550 23.874 1.00 93.94 85 THR A N 1
ATOM 695 C CA . THR A 1 85 ? -23.729 -4.917 24.299 1.00 93.94 85 THR A CA 1
ATOM 696 C C . THR A 1 85 ? -22.316 -5.296 23.864 1.00 93.94 85 THR A C 1
ATOM 698 O O . THR A 1 85 ? -21.560 -5.843 24.660 1.00 93.94 85 THR A O 1
ATOM 701 N N . MET A 1 86 ? -21.913 -4.936 22.638 1.00 94.50 86 MET A N 1
ATOM 702 C CA . MET A 1 86 ? -20.543 -5.180 22.180 1.00 94.50 86 MET A CA 1
ATOM 703 C C . MET A 1 86 ? -19.522 -4.420 23.033 1.00 94.50 86 MET A C 1
ATOM 705 O O . MET A 1 86 ? -18.513 -5.001 23.428 1.00 94.50 86 MET A O 1
ATOM 709 N N . LYS A 1 87 ? -19.805 -3.157 23.392 1.00 92.81 87 LYS A N 1
ATOM 710 C CA . LYS A 1 87 ? -18.941 -2.380 24.297 1.00 92.81 87 LYS A CA 1
ATOM 711 C C . LYS A 1 87 ? -18.739 -3.085 25.638 1.00 92.81 87 LYS A C 1
ATOM 713 O O . LYS A 1 87 ? -17.604 -3.243 26.075 1.00 92.81 87 LYS A O 1
ATOM 718 N N . GLN A 1 88 ? -19.823 -3.562 26.253 1.00 92.19 88 GLN A N 1
ATOM 719 C CA . GLN A 1 88 ? -19.778 -4.279 27.533 1.00 92.19 88 GLN A CA 1
ATOM 720 C C . GLN A 1 88 ? -18.968 -5.582 27.457 1.00 92.19 88 GLN A C 1
ATOM 722 O O . GLN A 1 88 ? -18.226 -5.896 28.384 1.00 92.19 88 GLN A O 1
ATOM 727 N N . LEU A 1 89 ? -19.084 -6.328 26.354 1.00 94.19 89 LEU A N 1
ATOM 728 C CA . LEU A 1 89 ? -18.383 -7.602 26.165 1.00 94.19 89 LEU A CA 1
ATOM 729 C C . LEU A 1 89 ? -16.893 -7.435 25.860 1.00 94.19 89 LEU A C 1
ATOM 731 O O . LEU A 1 89 ? -16.069 -8.208 26.361 1.00 94.19 89 LEU A O 1
ATOM 735 N N . MET A 1 90 ? -16.561 -6.444 25.033 1.00 92.69 90 MET A N 1
ATOM 736 C CA . MET A 1 90 ? -15.205 -6.192 24.555 1.00 92.69 90 MET A CA 1
ATOM 737 C C . MET A 1 90 ? -14.355 -5.440 25.581 1.00 92.69 90 MET A C 1
ATOM 739 O O . MET A 1 90 ? -13.171 -5.740 25.706 1.00 92.69 90 MET A O 1
ATOM 743 N N . TYR A 1 91 ? -14.939 -4.508 26.341 1.00 88.50 91 TYR A N 1
ATOM 744 C CA . TYR A 1 91 ? -14.231 -3.698 27.339 1.00 88.50 91 TYR A CA 1
ATOM 745 C C . TYR A 1 91 ? -13.286 -4.487 28.271 1.00 88.50 91 TYR A C 1
ATOM 747 O O . TYR A 1 91 ? -12.106 -4.131 28.337 1.00 88.50 91 TYR A O 1
ATOM 755 N N . PRO A 1 92 ? -13.721 -5.574 28.945 1.00 90.25 92 PRO A N 1
ATOM 756 C CA . PRO A 1 92 ? -12.846 -6.337 29.840 1.00 90.25 92 PRO A CA 1
ATOM 757 C C . PRO A 1 92 ? -11.776 -7.161 29.104 1.00 90.25 92 PRO A C 1
ATOM 759 O O . PRO A 1 92 ? -10.906 -7.748 29.737 1.00 90.25 92 PRO A O 1
ATOM 762 N N . ARG A 1 93 ? -11.841 -7.252 27.771 1.00 92.44 93 ARG A N 1
ATOM 763 C CA . ARG A 1 93 ? -10.976 -8.098 26.931 1.00 92.44 93 ARG A CA 1
ATOM 764 C C . ARG A 1 93 ? -10.157 -7.295 25.925 1.00 92.44 93 ARG A C 1
ATOM 766 O O . ARG A 1 93 ? -9.459 -7.895 25.108 1.00 92.44 93 ARG A O 1
ATOM 773 N N . ILE A 1 94 ? -10.220 -5.963 25.982 1.00 90.25 94 ILE A N 1
ATOM 774 C CA . ILE A 1 94 ? -9.580 -5.097 24.992 1.00 90.25 94 ILE A CA 1
ATOM 775 C C . ILE A 1 94 ? -8.069 -5.336 24.917 1.00 90.25 94 ILE A C 1
ATOM 777 O O . ILE A 1 94 ? -7.538 -5.468 23.818 1.00 90.25 94 ILE A O 1
ATOM 781 N N . HIS A 1 95 ? -7.425 -5.538 26.071 1.00 88.94 95 HIS A N 1
ATOM 782 C CA . HIS A 1 95 ? -6.012 -5.896 26.162 1.00 88.94 95 HIS A CA 1
ATOM 783 C C . HIS A 1 95 ? -5.682 -7.149 25.344 1.00 88.94 95 HIS A C 1
ATOM 785 O O . HIS A 1 95 ? -4.780 -7.136 24.515 1.00 88.94 95 HIS A O 1
ATOM 791 N N . LYS A 1 96 ? -6.465 -8.227 25.492 1.00 91.44 96 LYS A N 1
ATOM 792 C CA . LYS A 1 96 ? -6.225 -9.482 24.760 1.00 91.44 96 LYS A CA 1
ATOM 793 C C . LYS A 1 96 ? -6.346 -9.282 23.245 1.00 91.44 96 LYS A C 1
ATOM 795 O O . LYS A 1 96 ? -5.551 -9.830 22.485 1.00 91.44 96 LYS A O 1
ATOM 800 N N . ILE A 1 97 ? -7.336 -8.500 22.809 1.00 93.19 97 ILE A N 1
ATOM 801 C CA . ILE A 1 97 ? -7.578 -8.226 21.388 1.00 93.19 97 ILE A CA 1
ATOM 802 C C . ILE A 1 97 ? -6.413 -7.422 20.797 1.00 93.19 97 ILE A C 1
ATOM 804 O O . ILE A 1 97 ? -5.855 -7.823 19.778 1.00 93.19 97 ILE A O 1
ATOM 808 N N . PHE A 1 98 ? -6.010 -6.324 21.438 1.00 91.69 98 PHE A N 1
ATOM 809 C CA . PHE A 1 98 ? -4.957 -5.456 20.906 1.00 91.69 98 PHE A CA 1
ATOM 810 C C . PHE A 1 98 ? -3.549 -6.025 21.094 1.00 91.69 98 PHE A C 1
ATOM 812 O O . PHE A 1 98 ? -2.744 -5.911 20.176 1.00 91.69 98 PHE A O 1
ATOM 819 N N . SER A 1 99 ? -3.278 -6.762 22.173 1.00 88.94 99 SER A N 1
ATOM 820 C CA . SER A 1 99 ? -2.038 -7.536 22.325 1.00 88.94 99 SER A CA 1
ATOM 821 C C . SER A 1 99 ? -1.838 -8.507 21.154 1.00 88.94 99 SER A C 1
ATOM 823 O O . SER A 1 99 ? -0.767 -8.550 20.542 1.00 88.94 99 SER A O 1
ATOM 825 N N . LYS A 1 100 ? -2.903 -9.216 20.743 1.00 92.62 100 LYS A N 1
ATOM 826 C CA . LYS A 1 100 ? -2.862 -10.050 19.536 1.00 92.62 100 LYS A CA 1
ATOM 827 C C . LYS A 1 100 ? -2.632 -9.214 18.276 1.00 92.62 100 LYS A C 1
ATOM 829 O O . LYS A 1 100 ? -1.816 -9.609 17.446 1.00 92.62 100 LYS A O 1
ATOM 834 N N . ALA A 1 101 ? -3.304 -8.074 18.131 1.00 90.62 101 ALA A N 1
ATOM 835 C CA . ALA A 1 101 ? -3.137 -7.192 16.976 1.00 90.62 101 ALA A CA 1
ATOM 836 C C . ALA A 1 101 ? -1.687 -6.693 16.821 1.00 90.62 101 ALA A C 1
ATOM 838 O O . ALA A 1 101 ? -1.137 -6.735 15.722 1.00 90.62 101 ALA A O 1
ATOM 839 N N . PHE A 1 102 ? -1.043 -6.292 17.922 1.00 89.00 102 PHE A N 1
ATOM 840 C CA . PHE A 1 102 ? 0.341 -5.806 17.929 1.00 89.00 102 PHE A CA 1
ATOM 841 C C . PHE A 1 102 ? 1.365 -6.905 17.639 1.00 89.00 102 PHE A C 1
ATOM 843 O O . PHE A 1 102 ? 2.423 -6.620 17.084 1.00 89.00 102 PHE A O 1
ATOM 850 N N . SER A 1 103 ? 1.036 -8.169 17.925 1.00 88.06 103 SER A N 1
ATOM 851 C CA . SER A 1 103 ? 1.887 -9.311 17.561 1.00 88.06 103 SER A CA 1
ATOM 852 C C . SER A 1 103 ? 1.925 -9.613 16.053 1.00 88.06 103 SER A C 1
ATOM 854 O O . SER A 1 103 ? 2.767 -10.388 15.603 1.00 88.06 103 SER A O 1
ATOM 856 N N . ILE A 1 104 ? 1.023 -9.026 15.257 1.00 88.12 104 ILE A N 1
ATOM 857 C CA . ILE A 1 104 ? 0.905 -9.291 13.820 1.00 88.12 104 ILE A CA 1
ATOM 858 C C . ILE A 1 104 ? 1.525 -8.123 13.041 1.00 88.12 104 ILE A C 1
ATOM 860 O O . ILE A 1 104 ? 1.000 -7.010 13.025 1.00 88.12 104 ILE A O 1
ATOM 864 N N . SER A 1 105 ? 2.634 -8.384 12.346 1.00 82.06 105 SER A N 1
ATOM 865 C CA . SER A 1 105 ? 3.438 -7.360 11.660 1.00 82.06 105 SER A CA 1
ATOM 866 C C . SER A 1 105 ? 2.674 -6.541 10.615 1.00 82.06 105 SER A C 1
ATOM 868 O O . SER A 1 105 ? 2.914 -5.345 10.502 1.00 82.06 105 SER A O 1
ATOM 870 N N . SER A 1 106 ? 1.743 -7.155 9.884 1.00 82.69 106 SER A N 1
ATOM 871 C CA . SER A 1 106 ? 0.910 -6.496 8.867 1.00 82.69 106 SER A CA 1
ATOM 872 C C . SER A 1 106 ? -0.279 -5.713 9.437 1.00 82.69 106 SER A C 1
ATOM 874 O O . SER A 1 106 ? -0.990 -5.048 8.691 1.00 82.69 106 SER A O 1
ATOM 876 N N . VAL A 1 107 ? -0.532 -5.817 10.744 1.00 88.62 107 VAL A N 1
ATOM 877 C CA . VAL A 1 107 ? -1.722 -5.267 11.415 1.00 88.62 107 VAL A CA 1
ATOM 878 C C . VAL A 1 107 ? -1.340 -4.201 12.442 1.00 88.62 107 VAL A C 1
ATOM 880 O O . VAL A 1 107 ? -2.111 -3.267 12.650 1.00 88.62 107 VAL A O 1
ATOM 883 N N . LYS A 1 108 ? -0.158 -4.318 13.064 1.00 88.19 108 LYS A N 1
ATOM 884 C CA . LYS A 1 108 ? 0.282 -3.502 14.207 1.00 88.19 108 LYS A CA 1
ATOM 885 C C . LYS A 1 108 ? 0.088 -1.991 14.027 1.00 88.19 108 LYS A C 1
ATOM 887 O O . LYS A 1 108 ? -0.437 -1.353 14.930 1.00 88.19 108 LYS A O 1
ATOM 892 N N . GLU A 1 109 ? 0.436 -1.430 12.868 1.00 86.50 109 GLU A N 1
ATOM 893 C CA . GLU A 1 109 ? 0.331 0.014 12.605 1.00 86.50 109 GLU A CA 1
ATOM 894 C C . GLU A 1 109 ? -1.128 0.473 12.611 1.00 86.50 109 GLU A C 1
ATOM 896 O O . GLU A 1 109 ? -1.521 1.345 13.386 1.00 86.50 109 GLU A O 1
ATOM 901 N N . ARG A 1 110 ? -1.980 -0.206 11.841 1.00 89.50 110 ARG A N 1
ATOM 902 C CA . ARG A 1 110 ? -3.409 0.100 11.806 1.00 89.50 110 ARG A CA 1
ATOM 903 C C . ARG A 1 110 ? -4.100 -0.189 13.142 1.00 89.50 110 ARG A C 1
ATOM 905 O O . ARG A 1 110 ? -5.031 0.518 13.516 1.00 89.50 110 ARG A O 1
ATOM 912 N N . ALA A 1 111 ? -3.645 -1.189 13.895 1.00 90.62 111 ALA A N 1
ATOM 913 C CA . ALA A 1 111 ? -4.155 -1.461 15.236 1.00 90.62 111 ALA A CA 1
ATOM 914 C C . ALA A 1 111 ? -3.872 -0.308 16.213 1.00 90.62 111 ALA A C 1
ATOM 916 O O . ALA A 1 111 ? -4.747 0.031 17.009 1.00 90.62 111 ALA A O 1
ATOM 917 N N . ILE A 1 112 ? -2.700 0.332 16.127 1.00 89.50 112 ILE A N 1
ATOM 918 C CA . ILE A 1 112 ? -2.383 1.528 16.922 1.00 89.50 112 ILE A CA 1
ATOM 919 C C . ILE A 1 112 ? -3.365 2.655 16.602 1.00 89.50 112 ILE A C 1
ATOM 921 O O . ILE A 1 112 ? -3.943 3.251 17.513 1.00 89.50 112 ILE A O 1
ATOM 925 N N . GLU A 1 113 ? -3.609 2.917 15.316 1.00 91.00 113 GLU A N 1
ATOM 926 C CA . GLU A 1 113 ? -4.571 3.938 14.895 1.00 91.00 113 GLU A CA 1
ATOM 927 C C . GLU A 1 113 ? -5.983 3.650 15.418 1.00 91.00 113 GLU A C 1
ATOM 929 O O . GLU A 1 113 ? -6.643 4.542 15.954 1.00 91.00 113 GLU A O 1
ATOM 934 N N . LEU A 1 114 ? -6.441 2.400 15.297 1.00 92.12 114 LEU A N 1
ATOM 935 C CA . LEU A 1 114 ? -7.752 1.973 15.781 1.00 92.12 114 LEU A CA 1
ATOM 936 C C . LEU A 1 114 ? -7.881 2.144 17.302 1.00 92.12 114 LEU A C 1
ATOM 938 O O . LEU A 1 114 ? -8.916 2.620 17.774 1.00 92.12 114 LEU A O 1
ATOM 942 N N . LEU A 1 115 ? -6.839 1.811 18.072 1.00 91.81 115 LEU A N 1
ATOM 943 C CA . LEU A 1 115 ? -6.847 1.977 19.527 1.00 91.81 115 LEU A CA 1
ATOM 944 C C . LEU A 1 115 ? -6.874 3.459 19.933 1.00 91.81 115 LEU A C 1
ATOM 946 O O . LEU A 1 115 ? -7.670 3.842 20.790 1.00 91.81 115 LEU A O 1
ATOM 950 N N . LYS A 1 116 ? -6.083 4.316 19.270 1.00 90.62 116 LYS A N 1
ATOM 951 C CA . LYS A 1 116 ? -6.107 5.777 19.484 1.00 90.62 116 LYS A CA 1
ATOM 952 C C . LYS A 1 116 ? -7.476 6.381 19.160 1.00 90.62 116 LYS A C 1
ATOM 954 O O . LYS A 1 116 ? -7.977 7.229 19.898 1.00 90.62 116 LYS A O 1
ATOM 959 N N . GLN A 1 117 ? -8.112 5.940 18.072 1.00 92.12 117 GLN A N 1
ATOM 960 C CA . GLN A 1 117 ? -9.465 6.377 17.711 1.00 92.12 117 GLN A CA 1
ATOM 961 C C . GLN A 1 117 ? -10.506 5.957 18.754 1.00 92.12 117 GLN A C 1
ATOM 963 O O . GLN A 1 117 ? -11.428 6.726 19.040 1.00 92.12 117 GLN A O 1
ATOM 968 N N . LEU A 1 118 ? -10.361 4.756 19.322 1.00 91.25 118 LEU A N 1
ATOM 969 C CA . LEU A 1 118 ? -11.208 4.290 20.413 1.00 91.25 118 LEU A CA 1
ATOM 970 C C . LEU A 1 118 ? -11.012 5.128 21.680 1.00 91.25 118 LEU A C 1
ATOM 972 O O . LEU A 1 118 ? -12.012 5.583 22.229 1.00 91.25 118 LEU A O 1
ATOM 976 N N . ASP A 1 119 ? -9.779 5.391 22.122 1.00 91.06 119 ASP A N 1
ATOM 977 C CA . ASP A 1 119 ? -9.528 6.223 23.314 1.00 91.06 119 ASP A CA 1
ATOM 978 C C . ASP A 1 119 ? -10.069 7.643 23.140 1.00 91.06 119 ASP A C 1
ATOM 980 O O . ASP A 1 119 ? -10.767 8.147 24.019 1.00 91.06 119 ASP A O 1
ATOM 984 N N . LYS A 1 120 ? -9.864 8.256 21.969 1.00 92.50 120 LYS A N 1
ATOM 985 C CA . LYS A 1 120 ? -10.381 9.601 21.687 1.00 92.50 120 LYS A CA 1
ATOM 986 C C . LYS A 1 120 ? -11.900 9.702 21.865 1.00 92.50 120 LYS A C 1
ATOM 988 O O . LYS A 1 120 ? -12.398 10.746 22.272 1.00 92.50 120 LYS A O 1
ATOM 993 N N . LYS A 1 121 ? -12.642 8.646 21.523 1.00 91.69 121 LYS A N 1
ATOM 994 C CA . LYS A 1 121 ? -14.111 8.626 21.612 1.00 91.69 121 LYS A CA 1
ATOM 995 C C . LYS A 1 121 ? -14.634 8.109 22.949 1.00 91.69 121 LYS A C 1
ATOM 997 O O . LYS A 1 121 ? -15.705 8.519 23.381 1.00 91.69 121 LYS A O 1
ATOM 1002 N N . TYR A 1 122 ? -13.932 7.155 23.548 1.00 90.50 122 TYR A N 1
ATOM 1003 C CA . TYR A 1 122 ? -14.473 6.292 24.594 1.00 90.50 122 TYR A CA 1
ATOM 1004 C C . TYR A 1 122 ? -13.555 6.161 25.814 1.00 90.50 122 TYR A C 1
ATOM 1006 O O . TYR A 1 122 ? -13.966 5.549 26.794 1.00 90.50 122 TYR A O 1
ATOM 1014 N N . GLY A 1 123 ? -12.352 6.737 25.798 1.00 85.81 123 GLY A N 1
ATOM 1015 C CA . GLY A 1 123 ? -11.335 6.575 26.842 1.00 85.81 123 GLY A CA 1
ATOM 1016 C C . GLY A 1 123 ? -11.778 7.036 28.230 1.00 85.81 123 GLY A C 1
ATOM 1017 O O . GLY A 1 123 ? -11.421 6.407 29.221 1.00 85.81 123 GLY A O 1
ATOM 1018 N N . GLU A 1 124 ? -12.620 8.070 28.315 1.00 87.56 124 GLU A N 1
ATOM 1019 C CA . GLU A 1 124 ? -13.200 8.523 29.590 1.00 87.56 124 GLU A CA 1
ATOM 1020 C C . GLU A 1 124 ? -14.217 7.523 30.152 1.00 87.56 124 GLU A C 1
ATOM 1022 O O . GLU A 1 124 ? -14.207 7.208 31.338 1.00 87.56 124 GLU A O 1
ATOM 1027 N N . SER A 1 125 ? -15.088 6.992 29.289 1.00 87.00 125 SER A N 1
ATOM 1028 C CA . SER A 1 125 ? -16.120 6.024 29.682 1.00 87.00 125 SER A CA 1
ATOM 1029 C C . SER A 1 125 ? -15.563 4.615 29.895 1.00 87.00 125 SER A C 1
ATOM 1031 O O . SER A 1 125 ? -16.183 3.799 30.573 1.00 87.00 125 SER A O 1
ATOM 1033 N N . TYR A 1 126 ? -14.408 4.316 29.300 1.00 85.62 126 TYR A N 1
ATOM 1034 C CA . TYR A 1 126 ? -13.780 3.003 29.308 1.00 85.62 126 TYR A CA 1
ATOM 1035 C C . TYR A 1 126 ? -12.266 3.138 29.563 1.00 85.62 126 TYR A C 1
ATOM 1037 O O . TYR A 1 126 ? -11.463 3.004 28.638 1.00 85.62 126 TYR A O 1
ATOM 1045 N N . PRO A 1 127 ? -11.841 3.328 30.828 1.00 85.94 127 PRO A N 1
ATOM 1046 C CA . PRO A 1 127 ? -10.437 3.583 31.163 1.00 85.94 127 PRO A CA 1
ATOM 1047 C C . PRO A 1 127 ? -9.453 2.478 30.751 1.00 85.94 127 PRO A C 1
ATOM 1049 O O . PRO A 1 127 ? -8.276 2.760 30.560 1.00 85.94 127 PRO A O 1
ATOM 1052 N N . SER A 1 128 ? -9.901 1.228 30.565 1.00 83.56 128 SER A N 1
ATOM 1053 C CA . SER A 1 128 ? -9.029 0.136 30.100 1.00 83.56 128 SER A CA 1
ATOM 1054 C C . SER A 1 128 ? -8.462 0.379 28.699 1.00 83.56 128 SER A C 1
ATOM 1056 O O . SER A 1 128 ? -7.350 -0.056 28.421 1.00 83.56 128 SER A O 1
ATOM 1058 N N . ILE A 1 129 ? -9.178 1.123 27.843 1.00 85.62 129 ILE A N 1
ATOM 1059 C CA . ILE A 1 129 ? -8.689 1.537 26.520 1.00 85.62 129 ILE A CA 1
ATOM 1060 C C . ILE A 1 129 ? -7.465 2.444 26.686 1.00 85.62 129 ILE A C 1
ATOM 1062 O O . ILE A 1 129 ? -6.441 2.253 26.033 1.00 85.62 129 ILE A O 1
ATOM 1066 N N . ARG A 1 130 ? -7.556 3.395 27.620 1.00 84.88 130 ARG A N 1
ATOM 1067 C CA . ARG A 1 130 ? -6.471 4.319 27.950 1.00 84.88 130 ARG A CA 1
ATOM 1068 C C . ARG A 1 130 ? -5.304 3.618 28.631 1.00 84.88 130 ARG A C 1
ATOM 1070 O O . ARG A 1 130 ? -4.156 3.957 28.372 1.00 84.88 130 ARG A O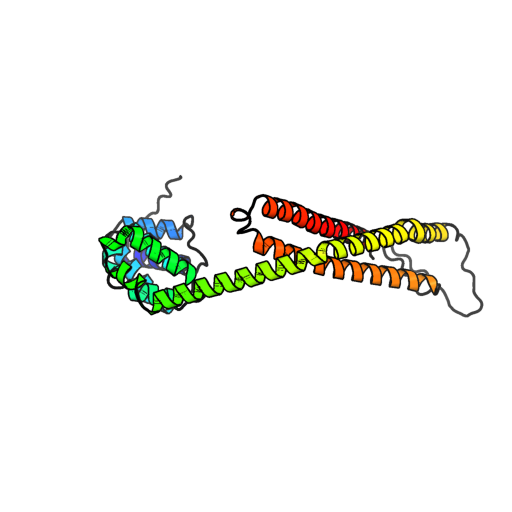 1
ATOM 1077 N N . ILE A 1 131 ? -5.580 2.648 29.498 1.00 86.06 131 ILE A N 1
ATOM 1078 C CA . ILE A 1 131 ? -4.538 1.834 30.133 1.00 86.06 131 ILE A CA 1
ATOM 1079 C C . ILE A 1 131 ? -3.750 1.072 29.064 1.00 86.06 131 ILE A C 1
ATOM 1081 O O . ILE A 1 131 ? -2.525 1.080 29.118 1.00 86.06 131 ILE A O 1
ATOM 1085 N N . GLU A 1 132 ? -4.424 0.495 28.063 1.00 84.31 132 GLU A N 1
ATOM 1086 C CA . GLU A 1 132 ? -3.764 -0.246 26.982 1.00 84.31 132 GLU A CA 1
ATOM 1087 C C . GLU A 1 132 ? -2.772 0.619 26.193 1.00 84.31 132 GLU A C 1
ATOM 1089 O O . GLU A 1 132 ? -1.642 0.191 25.951 1.00 84.31 132 GLU A O 1
ATOM 1094 N N . LEU A 1 133 ? -3.159 1.860 25.872 1.00 82.88 133 LEU A N 1
ATOM 1095 C CA . LEU A 1 133 ? -2.290 2.849 25.216 1.00 82.88 133 LEU A CA 1
ATOM 1096 C C . LEU A 1 133 ? -1.046 3.216 26.034 1.00 82.88 133 LEU A C 1
ATOM 1098 O O . LEU A 1 133 ? -0.082 3.725 25.481 1.00 82.88 133 LEU A O 1
ATOM 1102 N N . ASN A 1 134 ? -1.061 2.983 27.345 1.00 83.38 134 ASN A N 1
ATOM 1103 C CA . ASN A 1 134 ? 0.063 3.284 28.229 1.00 83.38 134 ASN A CA 1
ATOM 1104 C C . ASN A 1 134 ? 0.854 2.027 28.623 1.00 83.38 134 ASN A C 1
ATOM 1106 O O . ASN A 1 134 ? 1.740 2.096 29.478 1.00 83.38 134 ASN A O 1
ATOM 1110 N N . THR A 1 135 ? 0.547 0.866 28.035 1.00 84.81 135 THR A N 1
ATOM 1111 C CA . THR A 1 135 ? 1.312 -0.354 28.306 1.00 84.81 135 THR A CA 1
ATOM 1112 C C . THR A 1 135 ? 2.720 -0.251 27.711 1.00 84.81 135 THR A C 1
ATOM 1114 O O . THR A 1 135 ? 2.888 0.276 26.608 1.00 84.81 135 THR A O 1
ATOM 1117 N N . PRO A 1 136 ? 3.752 -0.812 28.372 1.00 82.75 136 PRO A N 1
ATOM 1118 C CA . PRO A 1 136 ? 5.110 -0.826 27.826 1.00 82.75 136 PRO A CA 1
ATOM 1119 C C . PRO A 1 136 ? 5.183 -1.451 26.429 1.00 82.75 136 PRO A C 1
ATOM 1121 O O . PRO A 1 136 ? 5.917 -0.966 25.573 1.00 82.75 136 PRO A O 1
ATOM 1124 N N . THR A 1 137 ? 4.389 -2.497 26.181 1.00 76.81 137 THR A N 1
ATOM 1125 C CA . THR A 1 137 ? 4.307 -3.176 24.883 1.00 76.81 137 THR A CA 1
ATOM 1126 C C . THR A 1 137 ? 3.768 -2.256 23.792 1.00 76.81 137 THR A C 1
ATOM 1128 O O . THR A 1 137 ? 4.348 -2.213 22.707 1.00 76.81 137 THR A O 1
ATOM 1131 N N . PHE A 1 138 ? 2.704 -1.495 24.071 1.00 82.75 138 PHE A N 1
ATOM 1132 C CA . PHE A 1 138 ? 2.180 -0.505 23.132 1.00 82.75 138 PHE A CA 1
ATOM 1133 C C . PHE A 1 138 ? 3.211 0.591 22.857 1.00 82.75 138 PHE A C 1
ATOM 1135 O O . PHE A 1 138 ? 3.570 0.801 21.702 1.00 82.75 138 PHE A O 1
ATOM 1142 N N . CYS A 1 139 ? 3.743 1.228 23.906 1.00 83.50 139 CYS A N 1
ATOM 1143 C CA . CYS A 1 139 ? 4.691 2.333 23.763 1.00 83.50 139 CYS A CA 1
ATOM 1144 C C . CYS A 1 139 ? 5.963 1.912 23.012 1.00 83.50 139 CYS A C 1
ATOM 1146 O O . CYS A 1 139 ? 6.519 2.698 22.248 1.00 83.50 139 CYS A O 1
ATOM 1148 N N . GLN A 1 140 ? 6.437 0.678 23.218 1.00 84.50 140 GLN A N 1
ATOM 1149 C CA . GLN A 1 140 ? 7.569 0.145 22.463 1.00 84.50 140 GLN A CA 1
ATOM 1150 C C . GLN A 1 140 ? 7.199 -0.096 20.997 1.00 84.50 140 GLN A C 1
ATOM 1152 O O . GLN A 1 140 ? 7.927 0.341 20.114 1.00 84.50 140 GLN A O 1
ATOM 1157 N N . THR A 1 141 ? 6.052 -0.725 20.730 1.00 81.44 141 THR A N 1
ATOM 1158 C CA . THR A 1 141 ? 5.591 -0.997 19.357 1.00 81.44 141 THR A CA 1
ATOM 1159 C C . THR A 1 141 ? 5.381 0.298 18.569 1.00 81.44 141 THR A C 1
ATOM 1161 O O . THR A 1 141 ? 5.738 0.371 17.396 1.00 81.44 141 THR A O 1
ATOM 1164 N N . GLU A 1 142 ? 4.830 1.327 19.213 1.00 83.88 142 GLU A N 1
ATOM 1165 C CA . GLU A 1 142 ? 4.662 2.665 18.647 1.00 83.88 142 GLU A CA 1
ATOM 1166 C C . GLU A 1 142 ? 6.013 3.289 18.286 1.00 83.88 142 GLU A C 1
ATOM 1168 O O . GLU A 1 142 ? 6.216 3.664 17.133 1.00 83.88 142 GLU A O 1
ATOM 1173 N N . LYS A 1 143 ? 6.972 3.300 19.221 1.00 85.31 143 LYS A N 1
ATOM 1174 C CA . LYS A 1 143 ? 8.335 3.788 18.961 1.00 85.31 143 LYS A CA 1
ATOM 1175 C C . LYS A 1 143 ? 9.027 3.022 17.839 1.00 85.31 143 LYS A C 1
ATOM 1177 O O . LYS A 1 143 ? 9.683 3.641 17.008 1.00 85.31 143 LYS A O 1
ATOM 1182 N N . ASP A 1 144 ? 8.890 1.700 17.797 1.00 81.25 144 ASP A N 1
ATOM 1183 C CA . ASP A 1 144 ? 9.505 0.863 16.764 1.00 81.25 144 ASP A CA 1
ATOM 1184 C C . ASP A 1 144 ? 8.935 1.183 15.375 1.00 81.25 144 ASP A C 1
ATOM 1186 O O . ASP A 1 144 ? 9.673 1.222 14.390 1.00 81.25 144 ASP A O 1
ATOM 1190 N N . ILE A 1 145 ? 7.624 1.429 15.283 1.00 82.81 145 ILE A N 1
ATOM 1191 C CA . ILE A 1 145 ? 6.966 1.836 14.034 1.00 82.81 145 ILE A CA 1
ATOM 1192 C C . ILE A 1 145 ? 7.399 3.244 13.635 1.00 82.81 145 ILE A C 1
ATOM 1194 O O . ILE A 1 145 ? 7.763 3.452 12.482 1.00 82.81 145 ILE A O 1
ATOM 1198 N N . GLU A 1 146 ? 7.431 4.194 14.569 1.00 83.06 146 GLU A N 1
ATOM 1199 C CA . GLU A 1 146 ? 7.913 5.551 14.301 1.00 83.06 146 GLU A CA 1
ATOM 1200 C C . GLU A 1 146 ? 9.367 5.544 13.811 1.00 83.06 146 GLU A C 1
ATOM 1202 O O . GLU A 1 146 ? 9.681 6.159 12.794 1.00 83.06 146 GLU A O 1
ATOM 1207 N N . GLN A 1 147 ? 10.253 4.796 14.472 1.00 79.50 147 GLN A N 1
ATOM 1208 C CA . GLN A 1 147 ? 11.652 4.660 14.062 1.00 79.50 147 GLN A CA 1
ATOM 1209 C C . GLN A 1 147 ? 11.794 3.994 12.694 1.00 79.50 147 GLN A C 1
ATOM 1211 O O . GLN A 1 147 ? 12.595 4.449 11.876 1.00 79.50 147 GLN A O 1
ATOM 1216 N N . HIS A 1 148 ? 11.022 2.937 12.428 1.00 78.50 148 HIS A N 1
ATOM 1217 C CA . HIS A 1 148 ? 11.013 2.277 11.127 1.00 78.50 148 HIS A CA 1
ATOM 1218 C C . HIS A 1 148 ? 10.542 3.225 10.022 1.00 78.50 148 HIS A C 1
ATOM 1220 O O . HIS A 1 148 ? 11.211 3.339 8.998 1.00 78.50 148 HIS A O 1
ATOM 1226 N N . ASN A 1 149 ? 9.449 3.954 10.251 1.00 78.44 149 ASN A N 1
ATOM 1227 C CA . ASN A 1 149 ? 8.908 4.915 9.297 1.00 78.44 149 ASN A CA 1
ATOM 1228 C C . ASN A 1 149 ? 9.918 6.038 9.020 1.00 78.44 149 ASN A C 1
ATOM 1230 O O . ASN A 1 149 ? 10.179 6.345 7.860 1.00 78.44 149 ASN A O 1
ATOM 1234 N N . VAL A 1 150 ? 10.580 6.567 10.056 1.00 81.44 150 VAL A N 1
ATOM 1235 C CA . VAL A 1 150 ? 11.661 7.559 9.910 1.00 81.44 150 VAL A CA 1
ATOM 1236 C C . VAL A 1 150 ? 12.862 6.989 9.149 1.00 81.44 150 VAL A C 1
ATOM 1238 O O . VAL A 1 150 ? 13.470 7.694 8.345 1.00 81.44 150 VAL A O 1
ATOM 1241 N N . PHE A 1 151 ? 13.239 5.731 9.390 1.00 75.94 151 PHE A N 1
ATOM 1242 C CA . PHE A 1 151 ? 14.329 5.079 8.664 1.00 75.94 151 PHE A CA 1
ATOM 1243 C C . PHE A 1 151 ? 13.995 4.914 7.178 1.00 75.94 151 PHE A C 1
ATOM 1245 O O . PHE A 1 151 ? 14.789 5.322 6.333 1.00 75.94 151 PHE A O 1
ATOM 1252 N N . VAL A 1 152 ? 12.822 4.358 6.861 1.00 76.12 152 VAL A N 1
ATOM 1253 C CA . VAL A 1 152 ? 12.340 4.189 5.481 1.00 76.12 152 VAL A CA 1
ATOM 1254 C C . VAL A 1 152 ? 12.300 5.537 4.772 1.00 76.12 152 VAL A C 1
ATOM 1256 O O . VAL A 1 152 ? 12.775 5.665 3.649 1.00 76.12 152 VAL A O 1
ATOM 1259 N N . GLU A 1 153 ? 11.807 6.564 5.454 1.00 79.00 153 GLU A N 1
ATOM 1260 C CA . GLU A 1 153 ? 11.726 7.913 4.917 1.00 79.00 153 GLU A CA 1
ATOM 1261 C C . GLU A 1 153 ? 13.105 8.507 4.606 1.00 79.00 153 GLU A C 1
ATOM 1263 O O . GLU A 1 153 ? 13.328 9.002 3.503 1.00 79.00 153 GLU A O 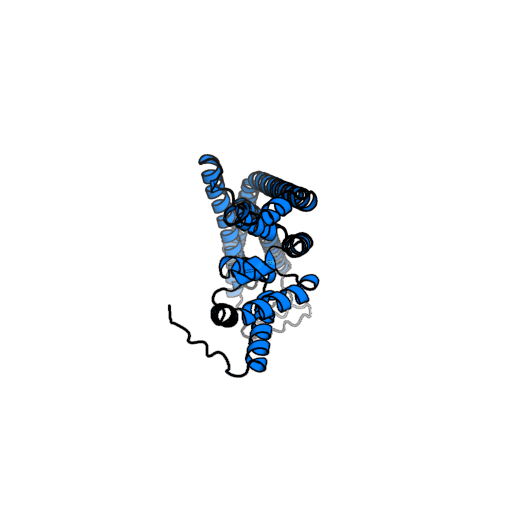1
ATOM 1268 N N . LYS A 1 154 ? 14.063 8.403 5.536 1.00 82.19 154 LYS A N 1
ATO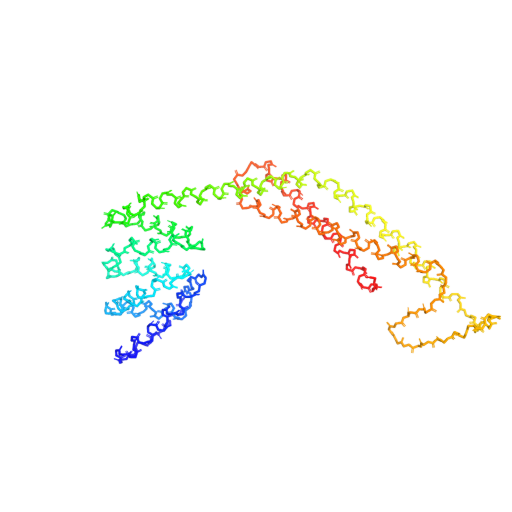M 1269 C CA . LYS A 1 154 ? 15.442 8.859 5.307 1.00 82.19 154 LYS A CA 1
ATOM 1270 C C . LYS A 1 154 ? 16.113 8.112 4.159 1.00 82.19 154 LYS A C 1
ATOM 1272 O O . LYS A 1 154 ? 16.837 8.732 3.382 1.00 82.19 154 LYS A O 1
ATOM 1277 N N . THR A 1 155 ? 15.880 6.806 4.046 1.00 82.25 155 THR A N 1
ATOM 1278 C CA . THR A 1 155 ? 16.398 6.001 2.936 1.00 82.25 155 THR A CA 1
ATOM 1279 C C . THR A 1 155 ? 15.807 6.471 1.609 1.00 82.25 155 THR A C 1
ATOM 1281 O O . THR A 1 155 ? 16.567 6.773 0.692 1.00 82.25 155 THR A O 1
ATOM 1284 N N . ASN A 1 156 ? 14.484 6.639 1.527 1.00 84.62 156 ASN A N 1
ATOM 1285 C CA . ASN A 1 156 ? 13.806 7.110 0.316 1.00 84.62 156 ASN A CA 1
ATOM 1286 C C . ASN A 1 156 ? 14.278 8.515 -0.098 1.00 84.62 156 ASN A C 1
ATOM 1288 O O . ASN A 1 156 ? 14.543 8.762 -1.275 1.00 84.62 156 ASN A O 1
ATOM 1292 N N . GLU A 1 157 ? 14.432 9.433 0.861 1.00 83.62 157 GLU A N 1
ATOM 1293 C CA . GLU A 1 157 ? 14.955 10.777 0.598 1.00 83.62 157 GLU A CA 1
ATOM 1294 C C . GLU A 1 157 ? 16.416 10.722 0.126 1.00 83.62 157 GLU A C 1
ATOM 1296 O O . GLU A 1 157 ? 16.780 11.386 -0.842 1.00 83.62 157 GLU A O 1
ATOM 1301 N N . SER A 1 158 ? 17.261 9.896 0.750 1.00 86.50 158 SER A N 1
ATOM 1302 C CA . SER A 1 158 ? 18.646 9.714 0.300 1.00 86.50 158 SER A CA 1
ATOM 1303 C C . SER A 1 158 ? 18.712 9.171 -1.124 1.00 86.50 158 SER A C 1
ATOM 1305 O O . SER A 1 158 ? 19.550 9.616 -1.911 1.00 86.50 158 SER A O 1
ATOM 1307 N N . GLU A 1 159 ? 17.858 8.209 -1.467 1.00 84.62 159 GLU A N 1
ATOM 1308 C CA . GLU A 1 159 ? 17.772 7.683 -2.825 1.00 84.62 159 GLU A CA 1
ATOM 1309 C C . GLU A 1 159 ? 17.369 8.786 -3.802 1.00 84.62 159 GLU A C 1
ATOM 1311 O O . GLU A 1 159 ? 18.065 9.003 -4.793 1.00 84.62 159 GLU A O 1
ATOM 1316 N N . TYR A 1 160 ? 16.329 9.557 -3.482 1.00 86.38 160 TYR A N 1
ATOM 1317 C CA . TYR A 1 160 ? 15.897 10.707 -4.277 1.00 86.38 160 TYR A CA 1
ATOM 1318 C C . TYR A 1 160 ? 17.035 11.708 -4.540 1.00 86.38 160 TYR A C 1
ATOM 1320 O O . TYR A 1 160 ? 17.278 12.081 -5.690 1.00 86.38 160 TYR A O 1
ATOM 1328 N N . GLN A 1 161 ? 17.811 12.072 -3.515 1.00 86.00 161 GLN A N 1
ATOM 1329 C CA . GLN A 1 161 ? 18.958 12.979 -3.660 1.00 86.00 161 GLN A CA 1
ATOM 1330 C C . GLN A 1 161 ? 20.070 12.401 -4.553 1.00 86.00 161 GLN A C 1
ATOM 1332 O O . GLN A 1 161 ? 20.738 13.137 -5.286 1.00 86.00 161 GLN A O 1
ATOM 1337 N N . ILE A 1 162 ? 20.277 11.080 -4.533 1.00 87.94 162 ILE A N 1
ATOM 1338 C CA . ILE A 1 162 ? 21.202 10.404 -5.456 1.00 87.94 162 ILE A CA 1
ATOM 1339 C C . ILE A 1 162 ? 20.673 10.484 -6.892 1.00 87.94 162 ILE A C 1
ATOM 1341 O O . ILE A 1 162 ? 21.460 10.724 -7.811 1.00 87.94 162 ILE A O 1
ATOM 1345 N N . ILE A 1 163 ? 19.364 10.313 -7.098 1.00 88.75 163 ILE A N 1
ATOM 1346 C CA . ILE A 1 163 ? 18.749 10.397 -8.426 1.00 88.75 163 ILE A CA 1
ATOM 1347 C C . ILE A 1 163 ? 18.869 11.806 -9.007 1.00 88.75 163 ILE A C 1
ATOM 1349 O O . ILE A 1 163 ? 19.250 11.928 -10.170 1.00 88.75 163 ILE A O 1
ATOM 1353 N N . LEU A 1 164 ? 18.648 12.863 -8.218 1.00 88.00 164 LEU A N 1
ATOM 1354 C CA . LEU A 1 164 ? 18.807 14.248 -8.683 1.00 88.00 164 LEU A CA 1
ATOM 1355 C C . LEU A 1 164 ? 20.181 14.499 -9.322 1.00 88.00 164 LEU A C 1
ATOM 1357 O O . LEU A 1 164 ? 20.270 15.130 -10.372 1.00 88.00 164 LEU A O 1
ATOM 1361 N N . LYS A 1 165 ? 21.245 13.922 -8.752 1.00 90.00 165 LYS A N 1
ATOM 1362 C CA . LYS A 1 165 ? 22.616 14.030 -9.281 1.00 90.00 165 LYS A CA 1
ATOM 1363 C C . LYS A 1 165 ? 22.844 13.244 -10.579 1.00 90.00 165 LYS A C 1
ATOM 1365 O O . LYS A 1 165 ? 23.848 13.458 -11.250 1.00 90.00 165 LYS A O 1
ATOM 1370 N N . ARG A 1 166 ? 21.955 12.307 -10.923 1.00 91.00 166 ARG A N 1
ATOM 1371 C CA . ARG A 1 166 ? 22.061 11.444 -12.113 1.00 91.00 166 ARG A CA 1
ATOM 1372 C C . ARG A 1 166 ? 21.239 11.936 -13.298 1.00 91.00 166 ARG A C 1
ATOM 1374 O O . ARG A 1 166 ? 21.562 11.559 -14.422 1.00 91.00 166 ARG A O 1
ATOM 1381 N N . ILE A 1 167 ? 20.213 12.760 -13.071 1.00 89.69 167 ILE A N 1
ATOM 1382 C CA . ILE A 1 167 ? 19.259 13.178 -14.111 1.00 89.69 167 ILE A CA 1
ATOM 1383 C C . ILE A 1 167 ? 19.963 13.812 -15.310 1.00 89.69 167 ILE A C 1
ATOM 1385 O O . ILE A 1 167 ? 19.690 13.426 -16.445 1.00 89.69 167 ILE A O 1
ATOM 1389 N N . ASP A 1 168 ? 20.902 14.729 -15.086 1.00 90.56 168 ASP A N 1
ATOM 1390 C CA . ASP A 1 168 ? 21.575 15.406 -16.199 1.00 90.56 168 ASP A CA 1
ATOM 1391 C C . ASP A 1 168 ? 22.447 14.447 -17.016 1.00 90.56 168 ASP A C 1
ATOM 1393 O O . ASP A 1 168 ? 22.460 14.513 -18.246 1.00 90.56 168 ASP A O 1
ATOM 1397 N N . ASN A 1 169 ? 23.082 13.470 -16.363 1.00 92.69 169 ASN A N 1
ATOM 1398 C CA . ASN A 1 169 ? 23.791 12.405 -17.064 1.00 92.69 169 ASN A CA 1
ATOM 1399 C C . ASN A 1 169 ? 22.830 11.521 -17.880 1.00 92.69 169 ASN A C 1
ATOM 1401 O O . ASN A 1 169 ? 23.115 11.201 -19.033 1.00 92.69 169 ASN A O 1
ATOM 1405 N N . TRP A 1 170 ? 21.668 11.158 -17.330 1.00 94.44 170 TRP A N 1
ATOM 1406 C CA . TRP A 1 170 ? 20.661 10.402 -18.080 1.00 94.44 170 TRP A CA 1
ATOM 1407 C C . TRP A 1 170 ? 20.124 11.171 -19.284 1.00 94.44 170 TRP A C 1
ATOM 1409 O O . TRP A 1 170 ? 19.937 10.565 -20.336 1.00 94.44 170 TRP A O 1
ATOM 1419 N N . LYS A 1 171 ? 19.942 12.494 -19.184 1.00 92.50 171 LYS A N 1
ATOM 1420 C CA . LYS A 1 171 ? 19.558 13.329 -20.333 1.00 92.50 171 LYS A CA 1
ATOM 1421 C C . LYS A 1 171 ? 20.598 13.269 -21.444 1.00 92.50 171 LYS A C 1
ATOM 1423 O O . LYS A 1 171 ? 20.232 13.118 -22.609 1.00 92.50 171 LYS A O 1
ATOM 1428 N N . ILE A 1 172 ? 21.881 13.377 -21.094 1.00 91.94 172 ILE A N 1
ATOM 1429 C CA . ILE A 1 172 ? 22.984 13.267 -22.057 1.00 91.94 172 ILE A CA 1
ATOM 1430 C C . ILE A 1 172 ? 22.921 11.903 -22.752 1.00 91.94 172 ILE A C 1
ATOM 1432 O O . ILE A 1 172 ? 22.845 11.847 -23.978 1.00 91.94 172 ILE A O 1
ATOM 1436 N N . GLN A 1 173 ? 22.825 10.820 -21.978 1.00 90.12 173 GLN A N 1
ATOM 1437 C CA . GLN A 1 173 ? 22.749 9.455 -22.507 1.00 90.12 173 GLN A CA 1
ATOM 1438 C C . GLN A 1 173 ? 21.506 9.228 -23.385 1.00 90.12 173 GLN A C 1
ATOM 1440 O O . GLN A 1 173 ? 21.606 8.621 -24.451 1.00 90.12 173 GLN A O 1
ATOM 1445 N N . CYS A 1 174 ? 20.342 9.757 -22.994 1.00 90.06 174 CYS A N 1
ATOM 1446 C CA . CYS A 1 174 ? 19.121 9.694 -23.801 1.00 90.06 174 CYS A CA 1
ATOM 1447 C C . CYS A 1 174 ? 19.298 10.423 -25.136 1.00 90.06 174 CYS A C 1
ATOM 1449 O O . CYS A 1 174 ? 18.921 9.895 -26.180 1.00 90.06 174 CYS A O 1
ATOM 1451 N N . ASN A 1 175 ? 19.892 11.618 -25.122 1.00 90.38 175 ASN A N 1
ATOM 1452 C CA . ASN A 1 175 ? 20.134 12.398 -26.333 1.00 90.38 175 ASN A CA 1
ATOM 1453 C C . ASN A 1 175 ? 21.136 11.715 -27.270 1.00 90.38 175 ASN A C 1
ATOM 1455 O O . ASN A 1 175 ? 20.946 11.734 -28.487 1.00 90.38 175 ASN A O 1
ATOM 1459 N N . GLU A 1 176 ? 22.185 11.099 -26.727 1.00 90.25 176 GLU A N 1
ATOM 1460 C CA . GLU A 1 176 ? 23.157 10.327 -27.503 1.00 90.25 176 GLU A CA 1
ATOM 1461 C C . GLU A 1 176 ? 22.517 9.104 -28.159 1.00 90.25 176 GLU A C 1
ATOM 1463 O O . GLU A 1 176 ? 22.643 8.931 -29.372 1.00 90.25 176 GLU A O 1
ATOM 1468 N N . LEU A 1 177 ? 21.770 8.300 -27.396 1.00 87.75 177 LEU A N 1
ATOM 1469 C CA . LEU A 1 177 ? 21.062 7.135 -27.932 1.00 87.75 177 LEU A CA 1
ATOM 1470 C C . LEU A 1 177 ? 20.013 7.539 -28.968 1.00 87.75 177 LEU A C 1
ATOM 1472 O O . LEU A 1 177 ? 19.907 6.898 -30.010 1.00 87.75 177 LEU A O 1
ATOM 1476 N N . LYS A 1 178 ? 19.286 8.637 -28.730 1.00 86.12 178 LYS A N 1
ATOM 1477 C CA . LYS A 1 178 ? 18.330 9.194 -29.690 1.00 86.12 178 LYS A CA 1
ATOM 1478 C C . LYS A 1 178 ? 19.025 9.563 -31.001 1.00 86.12 178 LYS A C 1
ATOM 1480 O O . LYS A 1 178 ? 18.577 9.141 -32.062 1.00 86.12 178 LYS A O 1
ATOM 1485 N N . LYS A 1 179 ? 20.146 10.293 -30.948 1.00 87.25 179 LYS A N 1
ATOM 1486 C CA . LYS A 1 179 ? 20.938 10.642 -32.143 1.00 87.25 179 LYS A CA 1
ATOM 1487 C C . LYS A 1 179 ? 21.444 9.399 -32.881 1.00 87.25 179 LYS A C 1
ATOM 1489 O O . LYS A 1 179 ? 21.330 9.338 -34.101 1.00 87.25 179 LYS A O 1
ATOM 1494 N N . GLN A 1 180 ? 21.965 8.408 -32.155 1.00 82.31 180 GLN A N 1
ATOM 1495 C CA . GLN A 1 180 ? 22.436 7.142 -32.732 1.00 82.31 180 GLN A CA 1
ATOM 1496 C C . GLN A 1 180 ? 21.305 6.352 -33.399 1.00 82.31 180 GLN A C 1
ATOM 1498 O O . GLN A 1 180 ? 21.495 5.801 -34.485 1.00 82.31 180 GLN A O 1
ATOM 1503 N N . TRP A 1 181 ? 20.121 6.334 -32.785 1.00 81.56 181 TRP A N 1
ATOM 1504 C CA . TRP A 1 181 ? 18.932 5.708 -33.347 1.00 81.56 181 TRP A CA 1
ATOM 1505 C C . TRP A 1 181 ? 18.506 6.378 -34.655 1.00 81.56 181 TRP A C 1
ATOM 1507 O O . TRP A 1 181 ? 18.413 5.695 -35.672 1.00 81.56 181 TRP A O 1
ATOM 1517 N N . TYR A 1 182 ? 18.321 7.704 -34.664 1.00 81.12 182 TYR A N 1
ATOM 1518 C CA . TYR A 1 182 ? 17.936 8.438 -35.879 1.00 81.12 182 TYR A CA 1
ATOM 1519 C C . TYR A 1 182 ? 18.969 8.286 -36.992 1.00 81.12 182 TYR A C 1
ATOM 1521 O O . TYR A 1 182 ? 18.600 7.995 -38.124 1.00 81.12 182 TYR A O 1
ATOM 1529 N N . TYR A 1 183 ? 20.262 8.387 -36.675 1.00 77.38 183 TYR A N 1
ATOM 1530 C CA . TYR A 1 183 ? 21.318 8.154 -37.657 1.00 77.38 183 TYR A CA 1
ATOM 1531 C C . TYR A 1 183 ? 21.212 6.757 -38.286 1.00 77.38 183 TYR A C 1
ATOM 1533 O O . TYR A 1 183 ? 21.203 6.621 -39.509 1.00 77.38 183 TYR A O 1
ATOM 1541 N N . THR A 1 184 ? 21.064 5.714 -37.469 1.00 69.94 184 THR A N 1
ATOM 1542 C CA . THR A 1 184 ? 20.953 4.344 -37.987 1.00 69.94 184 THR A CA 1
ATOM 1543 C C . THR A 1 184 ? 19.667 4.145 -38.802 1.00 69.94 184 THR A C 1
ATOM 1545 O O . THR A 1 184 ? 19.695 3.523 -39.865 1.00 69.94 184 THR A O 1
ATOM 1548 N N . MET A 1 185 ? 18.550 4.716 -38.352 1.00 71.12 185 MET A N 1
ATOM 1549 C CA . MET A 1 185 ? 17.241 4.565 -38.987 1.00 71.12 185 MET A CA 1
ATOM 1550 C C . MET A 1 185 ? 17.069 5.361 -40.281 1.00 71.12 185 MET A C 1
ATOM 1552 O O . MET A 1 185 ? 16.429 4.864 -41.202 1.00 71.12 185 MET A O 1
ATOM 1556 N N . GLU A 1 186 ? 17.620 6.570 -40.365 1.00 67.00 186 GLU A N 1
ATOM 1557 C CA . GLU A 1 186 ? 17.415 7.478 -41.502 1.00 67.00 186 GLU A CA 1
ATOM 1558 C C . GLU A 1 186 ? 18.560 7.432 -42.515 1.00 67.00 186 GLU A C 1
ATOM 1560 O O . GLU A 1 186 ? 18.333 7.647 -43.702 1.00 67.00 186 GLU A O 1
ATOM 1565 N N . GLN A 1 187 ? 19.790 7.141 -42.083 1.00 65.31 187 GLN A N 1
ATOM 1566 C CA . GLN A 1 187 ? 20.955 7.159 -42.976 1.00 65.31 187 GLN A CA 1
ATOM 1567 C C . GLN A 1 187 ? 21.380 5.754 -43.399 1.00 65.31 187 GLN A C 1
ATOM 1569 O O . GLN A 1 187 ? 21.690 5.532 -44.567 1.00 65.31 187 GLN A O 1
ATOM 1574 N N . ILE A 1 188 ? 21.383 4.789 -42.476 1.00 63.69 188 ILE A N 1
ATOM 1575 C CA . ILE A 1 188 ? 21.923 3.447 -42.747 1.00 63.69 188 ILE A CA 1
ATOM 1576 C C . ILE A 1 188 ? 20.845 2.525 -43.329 1.00 63.69 188 ILE A C 1
ATOM 1578 O O . ILE A 1 188 ? 21.068 1.883 -44.359 1.00 63.69 188 ILE A O 1
ATOM 1582 N N . LEU A 1 189 ? 19.663 2.470 -42.706 1.00 63.34 189 LEU A N 1
ATOM 1583 C CA . LEU A 1 189 ? 18.585 1.569 -43.128 1.00 63.34 189 LEU A CA 1
ATOM 1584 C C . LEU A 1 189 ? 18.073 1.844 -44.561 1.00 63.34 189 LEU A C 1
ATOM 1586 O O . LEU A 1 189 ? 17.932 0.890 -45.327 1.00 63.34 189 LEU A O 1
ATOM 1590 N N . PRO A 1 190 ? 17.825 3.098 -44.989 1.00 60.69 190 PRO A N 1
ATOM 1591 C CA . PRO A 1 190 ? 17.313 3.368 -46.334 1.00 60.69 190 PRO A CA 1
ATOM 1592 C C . PRO A 1 190 ? 18.333 3.052 -47.430 1.00 60.69 190 PRO A C 1
ATOM 1594 O O . PRO A 1 190 ? 17.968 2.507 -48.468 1.00 60.69 190 PRO A O 1
ATOM 1597 N N . GLN A 1 191 ? 19.627 3.294 -47.186 1.00 56.28 191 GLN A N 1
ATOM 1598 C CA . GLN A 1 191 ? 20.694 2.872 -48.103 1.00 56.28 191 GLN A CA 1
ATOM 1599 C C . GLN A 1 191 ? 20.750 1.344 -48.252 1.00 56.28 191 GLN A C 1
ATOM 1601 O O . GLN A 1 191 ? 21.065 0.836 -49.329 1.00 56.28 191 GLN A O 1
ATOM 1606 N N . TYR A 1 192 ? 20.418 0.608 -47.188 1.00 53.81 192 TYR A N 1
ATOM 1607 C CA . TYR A 1 192 ? 20.330 -0.851 -47.194 1.00 53.81 192 TYR A CA 1
ATOM 1608 C C . TYR A 1 192 ? 19.127 -1.370 -48.004 1.00 53.81 192 TYR A C 1
ATOM 1610 O O . TYR A 1 192 ? 19.283 -2.299 -48.799 1.00 53.81 192 TYR A O 1
ATOM 1618 N N . TYR A 1 193 ? 17.944 -0.765 -47.855 1.00 51.38 193 TYR A N 1
ATOM 1619 C CA . TYR A 1 193 ? 16.746 -1.170 -48.605 1.00 51.38 193 TYR A CA 1
ATOM 1620 C C . TYR A 1 193 ? 16.774 -0.725 -50.076 1.00 51.38 193 TYR A C 1
ATOM 1622 O O . TYR A 1 193 ? 16.377 -1.503 -50.942 1.00 51.38 193 TYR A O 1
ATOM 1630 N N . ASN A 1 194 ? 17.322 0.454 -50.384 1.00 45.94 194 ASN A N 1
ATOM 1631 C CA . ASN A 1 194 ? 17.420 0.947 -51.763 1.00 45.94 194 ASN A CA 1
ATOM 1632 C C . ASN A 1 194 ? 18.442 0.155 -52.598 1.00 45.94 194 ASN A C 1
ATOM 1634 O O . ASN A 1 194 ? 18.178 -0.139 -53.759 1.00 45.94 194 ASN A O 1
ATOM 1638 N N . LYS A 1 195 ? 19.556 -0.311 -52.010 1.00 46.31 195 LYS A N 1
ATOM 1639 C CA . LYS A 1 195 ? 20.512 -1.196 -52.711 1.00 46.31 195 LYS A CA 1
ATOM 1640 C C . LYS A 1 195 ? 19.948 -2.581 -53.052 1.00 46.31 195 LYS A C 1
ATOM 1642 O O . LYS A 1 195 ? 20.460 -3.232 -53.956 1.00 46.31 195 LYS A O 1
ATOM 1647 N N . LYS A 1 196 ? 18.903 -3.046 -52.356 1.00 44.28 196 LYS A N 1
ATOM 1648 C CA . LYS A 1 196 ? 18.198 -4.292 -52.705 1.00 44.28 196 LYS A CA 1
ATOM 1649 C C . LYS A 1 196 ? 17.294 -4.144 -53.935 1.00 44.28 196 LYS A C 1
ATOM 1651 O O . LYS A 1 196 ? 17.008 -5.158 -54.560 1.00 44.28 196 LYS A O 1
ATOM 1656 N N . GLN A 1 197 ? 16.862 -2.930 -54.291 1.00 39.62 197 GLN A N 1
ATOM 1657 C CA . GLN A 1 197 ? 16.010 -2.703 -55.467 1.00 39.62 197 GLN A CA 1
ATOM 1658 C C . GLN A 1 197 ? 16.783 -2.679 -56.796 1.00 39.62 197 GLN A C 1
ATOM 1660 O O . GLN A 1 197 ? 16.172 -2.878 -57.838 1.00 39.62 197 GLN A O 1
ATOM 1665 N N . GLU A 1 198 ? 18.108 -2.507 -56.789 1.00 35.81 198 GLU A N 1
ATOM 1666 C CA . GLU A 1 198 ? 18.917 -2.492 -58.023 1.00 35.81 198 GLU A CA 1
ATOM 1667 C C . GLU A 1 198 ? 19.402 -3.881 -58.484 1.00 35.81 198 GLU A C 1
ATOM 1669 O O . GLU A 1 198 ? 19.994 -4.000 -59.557 1.00 35.81 198 GLU A O 1
ATOM 1674 N N . TYR A 1 199 ? 19.150 -4.960 -57.730 1.00 39.28 199 TYR A N 1
ATOM 1675 C CA . TYR A 1 199 ? 19.583 -6.306 -58.127 1.00 39.28 199 TYR A CA 1
ATOM 1676 C C . TYR A 1 199 ? 18.497 -7.040 -58.933 1.00 39.28 199 TYR A C 1
ATOM 1678 O O . TYR A 1 199 ? 17.748 -7.860 -58.407 1.00 39.28 199 TYR A O 1
ATOM 1686 N N . HIS A 1 200 ? 18.443 -6.762 -60.238 1.00 39.94 200 HIS A N 1
ATOM 1687 C CA . HIS A 1 200 ? 17.692 -7.535 -61.243 1.00 39.94 200 HIS A CA 1
ATOM 1688 C C . HIS A 1 200 ? 18.591 -8.526 -62.009 1.00 39.94 200 HIS A C 1
ATOM 1690 O O . HIS A 1 200 ? 18.418 -8.745 -63.205 1.00 39.94 200 HIS A O 1
ATOM 1696 N N . GLY A 1 201 ? 19.593 -9.098 -61.340 1.00 40.41 201 GLY A N 1
ATOM 1697 C CA . GLY A 1 201 ? 20.481 -10.096 -61.936 1.00 40.41 201 GLY A CA 1
ATOM 1698 C C . GLY A 1 201 ? 19.950 -11.516 -61.759 1.00 40.41 201 GLY A C 1
ATOM 1699 O O . GLY A 1 201 ? 19.560 -11.895 -60.654 1.00 40.41 201 GLY A O 1
ATOM 1700 N N . GLU A 1 202 ? 19.979 -12.305 -62.835 1.00 31.89 202 GLU A N 1
ATOM 1701 C CA . GLU A 1 202 ? 19.891 -13.769 -62.784 1.00 31.89 202 GLU A CA 1
ATOM 1702 C C . GLU A 1 202 ? 20.896 -14.357 -61.773 1.00 31.89 202 GLU A C 1
ATOM 1704 O O . GLU A 1 202 ? 21.915 -13.720 -6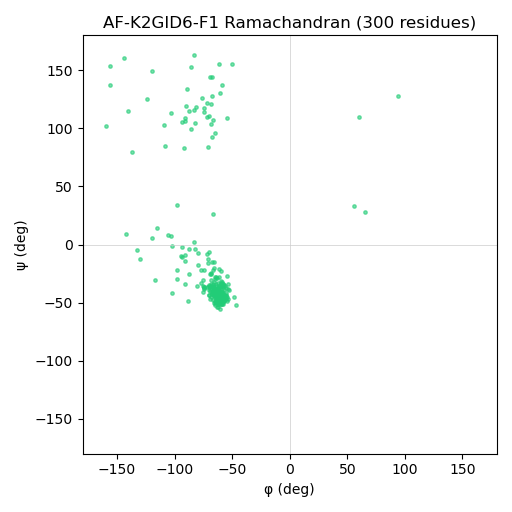1.477 1.00 31.89 202 GLU A O 1
ATOM 1709 N N . PRO A 1 203 ? 20.645 -15.565 -61.226 1.00 43.12 203 PRO A N 1
ATOM 1710 C CA . PRO A 1 203 ? 21.558 -16.206 -60.288 1.00 43.12 203 PRO A CA 1
ATOM 1711 C C . PRO A 1 203 ? 22.961 -16.318 -60.893 1.00 43.12 203 PRO A C 1
ATOM 1713 O O . PRO A 1 203 ? 23.215 -17.108 -61.801 1.00 43.12 203 PRO A O 1
ATOM 1716 N N . ILE A 1 204 ? 23.891 -15.518 -60.368 1.00 38.97 204 ILE A N 1
ATOM 1717 C CA . ILE A 1 204 ? 25.300 -15.599 -60.736 1.00 38.97 204 ILE A CA 1
ATOM 1718 C C . ILE A 1 204 ? 25.827 -16.905 -60.155 1.00 38.97 204 ILE A C 1
ATOM 1720 O O . ILE A 1 204 ? 25.950 -17.068 -58.939 1.00 38.97 204 ILE A O 1
ATOM 1724 N N . ASN A 1 205 ? 26.132 -17.843 -61.044 1.00 34.78 205 ASN A N 1
ATOM 1725 C CA . ASN A 1 205 ? 26.783 -19.093 -60.705 1.00 34.78 205 ASN A CA 1
ATOM 1726 C C . ASN A 1 205 ? 28.243 -18.781 -60.331 1.00 34.78 205 ASN A C 1
ATOM 1728 O O . ASN A 1 205 ? 29.144 -18.787 -61.169 1.00 34.78 205 ASN A O 1
ATOM 1732 N N . CYS A 1 206 ? 28.473 -18.403 -59.074 1.00 35.25 206 CYS A N 1
ATOM 1733 C CA . CYS A 1 206 ? 29.811 -18.181 -58.547 1.00 35.25 206 CYS A CA 1
ATOM 1734 C C . CYS A 1 206 ? 30.549 -19.524 -58.490 1.00 35.25 206 CYS A C 1
ATOM 1736 O O . CYS A 1 206 ? 30.075 -20.483 -57.882 1.00 35.25 206 CYS A O 1
ATOM 1738 N N . SER A 1 207 ? 31.744 -19.575 -59.078 1.00 32.16 207 SER A N 1
ATOM 1739 C CA . SER A 1 207 ? 32.624 -20.748 -59.217 1.00 32.16 207 SER A CA 1
ATOM 1740 C C . SER A 1 207 ? 33.201 -21.300 -57.897 1.00 32.16 207 SER A C 1
ATOM 1742 O O . SER A 1 207 ? 34.274 -21.894 -57.891 1.00 32.16 207 SER A O 1
ATOM 1744 N N . TRP A 1 208 ? 32.514 -21.092 -56.774 1.00 32.84 208 TRP A N 1
ATOM 1745 C CA . TRP A 1 208 ? 32.916 -21.516 -55.429 1.00 32.84 208 TRP A CA 1
ATOM 1746 C C . TRP A 1 208 ? 31.970 -22.560 -54.817 1.00 32.84 208 TRP A C 1
ATOM 1748 O O . TRP A 1 208 ? 32.045 -22.830 -53.624 1.00 32.84 208 TRP A O 1
ATOM 1758 N N . GLY A 1 209 ? 31.099 -23.183 -55.618 1.00 30.16 209 GLY A N 1
ATOM 1759 C CA . GLY A 1 209 ? 30.354 -24.375 -55.194 1.00 30.16 209 GLY A CA 1
ATOM 1760 C C . GLY A 1 209 ? 29.361 -24.147 -54.050 1.00 30.16 209 GLY A C 1
ATOM 1761 O O . GLY A 1 209 ? 29.087 -25.075 -53.296 1.00 30.16 209 GLY A O 1
ATOM 1762 N N . VAL A 1 210 ? 28.817 -22.935 -53.907 1.00 31.80 210 VAL A N 1
ATOM 1763 C CA . VAL A 1 210 ? 27.735 -22.661 -52.953 1.00 31.80 210 VAL A CA 1
ATOM 1764 C C . VAL A 1 210 ? 26.452 -22.411 -53.731 1.00 31.80 210 VAL A C 1
ATOM 1766 O O . VAL A 1 210 ? 26.254 -21.349 -54.317 1.00 31.80 210 VAL A O 1
ATOM 1769 N N . THR A 1 211 ? 25.585 -23.418 -53.742 1.00 29.69 211 THR A N 1
ATOM 1770 C CA . THR A 1 211 ? 24.227 -23.337 -54.277 1.00 29.69 211 THR A CA 1
ATOM 1771 C C . THR A 1 211 ? 23.398 -22.428 -53.370 1.00 29.69 211 THR A C 1
ATOM 1773 O O . THR A 1 211 ? 23.275 -22.682 -52.172 1.00 29.69 211 THR A O 1
ATOM 1776 N N . ILE A 1 212 ? 22.854 -21.343 -53.921 1.00 37.81 212 ILE A N 1
ATOM 1777 C CA . ILE A 1 212 ? 21.987 -20.410 -53.194 1.00 37.81 212 ILE A CA 1
ATOM 1778 C C . ILE A 1 212 ? 20.539 -20.845 -53.430 1.00 37.81 212 ILE A C 1
ATOM 1780 O O . ILE A 1 212 ? 19.995 -20.625 -54.509 1.00 37.81 212 ILE A O 1
ATOM 1784 N N . GLU A 1 213 ? 19.907 -21.456 -52.429 1.00 27.91 213 GLU A N 1
ATOM 1785 C CA . GLU A 1 213 ? 18.460 -21.692 -52.439 1.00 27.91 213 GLU A CA 1
ATOM 1786 C C . GLU A 1 213 ? 17.725 -20.479 -51.856 1.00 27.91 213 GLU A C 1
ATOM 1788 O O . GLU A 1 213 ? 17.855 -20.142 -50.676 1.00 27.91 213 GLU A O 1
ATOM 1793 N N . LEU A 1 214 ? 16.934 -19.812 -52.697 1.00 32.44 214 LEU A N 1
ATOM 1794 C CA . LEU A 1 214 ? 15.983 -18.781 -52.291 1.00 32.44 214 LEU A CA 1
ATOM 1795 C C . LEU A 1 214 ? 14.697 -19.456 -51.803 1.00 32.44 214 LEU A C 1
ATOM 1797 O O . LEU A 1 214 ? 13.890 -19.917 -52.605 1.00 32.44 214 LEU A O 1
ATOM 1801 N N . CYS A 1 215 ? 14.476 -19.491 -50.490 1.00 30.17 215 CYS A N 1
ATOM 1802 C CA . CYS A 1 215 ? 13.168 -19.850 -49.943 1.00 30.17 215 CYS A CA 1
ATOM 1803 C C . CYS A 1 215 ? 12.263 -18.610 -49.931 1.00 30.17 215 CYS A C 1
ATOM 1805 O O . CYS A 1 215 ? 12.535 -17.644 -49.219 1.00 30.17 215 CYS A O 1
ATOM 1807 N N . GLN A 1 216 ? 11.179 -18.632 -50.708 1.00 32.28 216 GLN A N 1
ATOM 1808 C CA . GLN A 1 216 ? 10.114 -17.630 -50.646 1.00 32.28 216 GLN A CA 1
ATOM 1809 C C . GLN A 1 216 ? 9.041 -18.062 -49.644 1.00 32.28 216 GLN A C 1
ATOM 1811 O O . GLN A 1 216 ? 8.374 -19.069 -49.858 1.00 32.28 216 GLN A O 1
ATOM 1816 N N . THR A 1 217 ? 8.810 -17.261 -48.600 1.00 38.00 217 THR A N 1
ATOM 1817 C CA . THR A 1 217 ? 7.514 -17.216 -47.897 1.00 38.00 217 THR A CA 1
ATOM 1818 C C . THR A 1 217 ? 7.194 -15.779 -47.447 1.00 38.00 217 THR A C 1
ATOM 1820 O O . THR A 1 217 ? 8.102 -14.947 -47.386 1.00 38.00 217 THR A O 1
ATOM 1823 N N . PRO A 1 218 ? 5.921 -15.444 -47.147 1.00 32.31 218 PRO A N 1
ATOM 1824 C CA . PRO A 1 218 ? 5.450 -14.054 -47.096 1.00 32.31 218 PRO A CA 1
ATOM 1825 C C . PRO A 1 218 ? 5.963 -13.189 -45.929 1.00 32.31 218 PRO A C 1
ATOM 1827 O O . PRO A 1 218 ? 5.659 -12.000 -45.915 1.00 32.31 218 PRO A O 1
ATOM 1830 N N . TYR A 1 219 ? 6.703 -13.730 -44.947 1.00 34.28 219 TYR A N 1
ATOM 1831 C CA . TYR A 1 219 ? 7.024 -12.985 -43.714 1.00 34.28 219 TYR A CA 1
ATOM 1832 C C . TYR A 1 219 ? 8.420 -13.175 -43.097 1.00 34.28 219 TYR A C 1
ATOM 1834 O O . TYR A 1 219 ? 8.665 -12.617 -42.023 1.00 34.28 219 TYR A O 1
ATOM 1842 N N . GLU A 1 220 ? 9.368 -13.841 -43.759 1.00 33.31 220 GLU A N 1
ATOM 1843 C CA . GLU A 1 220 ? 10.748 -13.947 -43.264 1.00 33.31 220 GLU A CA 1
ATOM 1844 C C . GLU A 1 220 ? 11.768 -13.832 -44.403 1.00 33.31 220 GLU A C 1
ATOM 1846 O O . GLU A 1 220 ? 11.857 -14.703 -45.261 1.00 33.31 220 GLU A O 1
ATOM 1851 N N . VAL A 1 221 ? 12.582 -12.770 -44.394 1.00 35.66 221 VAL A N 1
ATOM 1852 C CA . VAL A 1 221 ? 13.809 -12.703 -45.203 1.00 35.66 221 VAL A CA 1
ATOM 1853 C C . VAL A 1 221 ? 14.996 -12.827 -44.260 1.00 35.66 221 VAL A C 1
ATOM 1855 O O . VAL A 1 221 ? 15.584 -11.835 -43.833 1.00 35.66 221 VAL A O 1
ATOM 1858 N N . TRP A 1 222 ? 15.360 -14.066 -43.943 1.00 38.50 222 TRP A N 1
ATOM 1859 C CA . TRP A 1 222 ? 16.706 -14.384 -43.484 1.00 38.50 222 TRP A CA 1
ATOM 1860 C C . TRP A 1 222 ? 17.538 -14.730 -44.717 1.00 38.50 222 TRP A C 1
ATOM 1862 O O . TRP A 1 222 ? 17.390 -15.805 -45.292 1.00 38.50 222 TRP A O 1
ATOM 1872 N N . CYS A 1 223 ? 18.437 -13.837 -45.135 1.00 35.88 223 CYS A N 1
ATOM 1873 C CA . CYS A 1 223 ? 19.520 -14.261 -46.018 1.00 35.88 223 CYS A CA 1
ATOM 1874 C C . CYS A 1 223 ? 20.488 -15.096 -45.179 1.00 35.88 223 CYS A C 1
ATOM 1876 O O . CYS A 1 223 ? 21.196 -14.566 -44.318 1.00 35.88 223 CYS A O 1
ATOM 1878 N N . LYS A 1 224 ? 20.527 -16.405 -45.436 1.00 41.84 224 LYS A N 1
ATOM 1879 C CA . LYS A 1 224 ? 21.585 -17.280 -44.938 1.00 41.84 224 LYS A CA 1
ATOM 1880 C C . LYS A 1 224 ? 22.881 -16.871 -45.653 1.00 41.84 224 LYS A C 1
ATOM 1882 O O . LYS A 1 224 ? 23.157 -17.311 -46.755 1.00 41.84 224 LYS A O 1
ATOM 1887 N N . TYR A 1 225 ? 23.608 -15.967 -44.995 1.00 46.81 225 TYR A N 1
ATOM 1888 C CA . TYR A 1 225 ? 24.953 -15.464 -45.287 1.00 46.81 225 TYR A CA 1
ATOM 1889 C C . TYR A 1 225 ? 25.174 -14.767 -46.642 1.00 46.81 225 TYR A C 1
ATOM 1891 O O . TYR A 1 225 ? 25.304 -15.385 -47.689 1.00 46.81 225 TYR A O 1
ATOM 1899 N N . GLY A 1 226 ? 25.369 -13.447 -46.568 1.00 33.97 226 GLY A N 1
ATOM 1900 C CA . GLY A 1 226 ? 25.979 -12.641 -47.625 1.00 33.97 226 GLY A CA 1
ATOM 1901 C C . GLY A 1 226 ? 26.516 -11.324 -47.055 1.00 33.97 226 GLY A C 1
ATOM 1902 O O . GLY A 1 226 ? 25.731 -10.419 -46.787 1.00 33.97 226 GLY A O 1
ATOM 1903 N N . GLY A 1 227 ? 27.836 -11.239 -46.838 1.00 42.56 227 GLY A N 1
ATOM 1904 C CA . GLY A 1 227 ? 28.592 -10.025 -46.473 1.00 42.56 227 GLY A CA 1
ATOM 1905 C C . GLY A 1 227 ? 28.834 -9.786 -44.970 1.00 42.56 227 GLY A C 1
ATOM 1906 O O . GLY A 1 227 ? 27.894 -9.718 -44.180 1.00 42.56 227 GLY A O 1
ATOM 1907 N N . THR A 1 228 ? 30.097 -9.566 -44.577 1.00 49.22 228 THR A N 1
ATOM 1908 C CA . THR A 1 228 ? 30.535 -9.173 -43.212 1.00 49.22 228 THR A CA 1
ATOM 1909 C C . THR A 1 228 ? 29.831 -7.912 -42.688 1.00 49.22 228 THR A C 1
ATOM 1911 O O . THR A 1 228 ? 29.622 -7.755 -41.486 1.00 49.22 228 THR A O 1
ATOM 1914 N N . THR A 1 229 ? 29.398 -7.033 -43.590 1.00 49.09 229 THR A N 1
ATOM 1915 C CA . THR A 1 229 ? 28.687 -5.784 -43.289 1.00 49.09 229 THR A CA 1
ATOM 1916 C C . THR A 1 229 ? 27.271 -6.005 -42.735 1.00 49.09 229 THR A C 1
ATOM 1918 O O . THR A 1 229 ? 26.835 -5.254 -41.867 1.00 49.09 229 THR A O 1
ATOM 1921 N N . ASN A 1 230 ? 26.563 -7.055 -43.173 1.00 51.34 230 ASN A N 1
ATOM 1922 C CA . ASN A 1 230 ? 25.172 -7.314 -42.769 1.00 51.34 230 ASN A CA 1
ATOM 1923 C C . ASN A 1 230 ? 25.068 -7.840 -41.334 1.00 51.34 230 ASN A C 1
ATOM 1925 O O . ASN A 1 230 ? 24.181 -7.442 -40.583 1.00 51.34 230 ASN A O 1
ATOM 1929 N N . GLN A 1 231 ? 26.011 -8.689 -40.925 1.00 54.88 231 GLN A N 1
ATOM 1930 C CA . GLN A 1 231 ? 26.108 -9.142 -39.537 1.00 54.88 231 GLN A CA 1
ATOM 1931 C C . GLN A 1 231 ? 26.461 -7.989 -38.597 1.00 54.88 231 GLN A C 1
ATOM 1933 O O . GLN A 1 231 ? 25.918 -7.911 -37.500 1.00 54.88 231 GLN A O 1
ATOM 1938 N N . ARG A 1 232 ? 27.316 -7.064 -39.048 1.00 57.16 232 ARG A N 1
ATOM 1939 C CA . ARG A 1 232 ? 27.742 -5.906 -38.260 1.00 57.16 232 ARG A CA 1
ATOM 1940 C C . ARG A 1 232 ? 26.579 -4.972 -37.919 1.00 57.16 232 ARG A C 1
ATOM 1942 O O . ARG A 1 232 ? 26.405 -4.656 -36.753 1.00 57.16 232 ARG A O 1
ATOM 1949 N N . ILE A 1 233 ? 25.728 -4.629 -38.890 1.00 61.47 233 ILE A N 1
ATOM 1950 C CA . ILE A 1 233 ? 24.555 -3.762 -38.658 1.00 61.47 233 ILE A CA 1
ATOM 1951 C C . ILE A 1 233 ? 23.556 -4.412 -37.686 1.00 61.47 233 ILE A C 1
ATOM 1953 O O . ILE A 1 233 ? 23.017 -3.735 -36.815 1.00 61.47 233 ILE A O 1
ATOM 1957 N N . ILE A 1 234 ? 23.324 -5.725 -37.798 1.00 63.56 234 ILE A N 1
ATOM 1958 C CA . ILE A 1 234 ? 22.427 -6.459 -36.888 1.00 63.56 234 ILE A CA 1
ATOM 1959 C C . ILE A 1 234 ? 22.992 -6.484 -35.463 1.00 63.56 234 ILE A C 1
ATOM 1961 O O . ILE A 1 234 ? 22.255 -6.252 -34.504 1.00 63.56 234 ILE A O 1
ATOM 1965 N N . ILE A 1 235 ? 24.294 -6.748 -35.319 1.00 65.25 235 ILE A N 1
ATOM 1966 C CA . ILE A 1 235 ? 24.981 -6.723 -34.022 1.00 65.25 235 ILE A CA 1
ATOM 1967 C C . ILE A 1 235 ? 24.893 -5.319 -33.414 1.00 65.25 235 ILE A C 1
ATOM 1969 O O . ILE A 1 235 ? 24.464 -5.188 -32.270 1.00 65.25 235 ILE A O 1
ATOM 1973 N N . ASP A 1 236 ? 25.197 -4.277 -34.190 1.00 65.62 236 ASP A N 1
ATOM 1974 C CA . ASP A 1 236 ? 25.166 -2.885 -33.736 1.00 65.62 236 ASP A CA 1
ATOM 1975 C C . ASP A 1 236 ? 23.752 -2.460 -33.299 1.00 65.62 236 ASP A C 1
ATOM 1977 O O . ASP A 1 236 ? 23.588 -1.855 -32.237 1.00 65.62 236 ASP A O 1
ATOM 1981 N N . MET A 1 237 ? 22.713 -2.846 -34.051 1.00 70.50 237 MET A N 1
ATOM 1982 C CA . MET A 1 237 ? 21.308 -2.595 -33.698 1.00 70.50 237 MET A CA 1
ATOM 1983 C C . MET A 1 237 ? 20.877 -3.331 -32.425 1.00 70.50 237 MET A C 1
ATOM 1985 O O . MET A 1 237 ? 20.208 -2.751 -31.566 1.00 70.50 237 MET A O 1
ATOM 1989 N N . LYS A 1 238 ? 21.285 -4.594 -32.262 1.00 72.94 238 LYS A N 1
ATOM 1990 C CA . LYS A 1 238 ? 20.992 -5.372 -31.053 1.00 72.94 238 LYS A CA 1
ATOM 1991 C C . LYS A 1 238 ? 21.681 -4.770 -29.828 1.00 72.94 238 LYS A C 1
ATOM 1993 O O . LYS A 1 238 ? 21.038 -4.576 -28.798 1.00 72.94 238 LYS A O 1
ATOM 1998 N N . THR A 1 239 ? 22.955 -4.404 -29.952 1.00 78.69 239 THR A N 1
ATOM 1999 C CA . THR A 1 239 ? 23.708 -3.727 -28.889 1.00 78.69 239 THR A CA 1
ATOM 2000 C C . THR A 1 239 ? 23.099 -2.366 -28.545 1.00 78.69 239 THR A C 1
ATOM 2002 O O . THR A 1 239 ? 23.016 -2.009 -27.370 1.00 78.69 239 THR A O 1
ATOM 2005 N N . LEU A 1 240 ? 22.632 -1.602 -29.538 1.00 80.50 240 LEU A N 1
ATOM 2006 C CA . LEU A 1 240 ? 21.945 -0.331 -29.308 1.00 80.50 240 LEU A CA 1
ATOM 2007 C C . LEU A 1 240 ? 20.635 -0.534 -28.531 1.00 80.50 240 LEU A C 1
ATOM 2009 O O . LEU A 1 240 ? 20.388 0.164 -27.547 1.00 80.50 240 LEU A O 1
ATOM 2013 N N . LYS A 1 241 ? 19.832 -1.532 -28.912 1.00 81.00 241 LYS A N 1
ATOM 2014 C CA . LYS A 1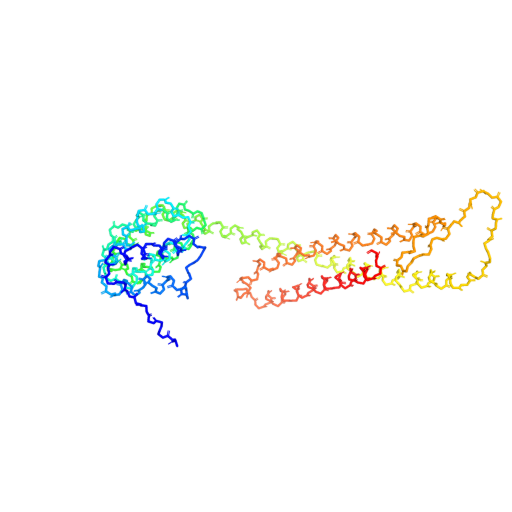 241 ? 18.597 -1.908 -28.209 1.00 81.00 241 LYS A CA 1
ATOM 2015 C C . LYS A 1 241 ? 18.856 -2.317 -26.757 1.00 81.00 241 LYS A C 1
ATOM 2017 O O . LYS A 1 241 ? 18.152 -1.857 -25.862 1.00 81.00 241 LYS A O 1
ATOM 2022 N N . GLU A 1 242 ? 19.882 -3.124 -26.498 1.00 84.62 242 GLU A N 1
ATOM 2023 C CA . GLU A 1 242 ? 20.275 -3.514 -25.136 1.00 84.62 242 GLU A CA 1
ATOM 2024 C C . GLU A 1 242 ? 20.689 -2.302 -24.284 1.00 84.62 242 GLU A C 1
ATOM 2026 O O . GLU A 1 242 ? 20.277 -2.191 -23.126 1.00 84.62 242 GLU A O 1
ATOM 2031 N N . LYS A 1 243 ? 21.426 -1.341 -24.862 1.00 87.00 243 LYS A N 1
ATOM 2032 C CA . LYS A 1 243 ? 21.768 -0.075 -24.188 1.00 87.00 243 LYS A CA 1
ATOM 2033 C C . LYS A 1 243 ? 20.529 0.750 -23.838 1.00 87.00 243 LYS A C 1
ATOM 2035 O O . LYS A 1 243 ? 20.453 1.272 -22.728 1.00 87.00 243 LYS A O 1
ATOM 2040 N N . ILE A 1 244 ? 19.555 0.835 -24.746 1.00 87.12 244 ILE A N 1
ATOM 2041 C CA . ILE A 1 244 ? 18.285 1.543 -24.515 1.00 87.12 244 ILE A CA 1
ATOM 2042 C C . ILE A 1 244 ? 17.495 0.882 -23.380 1.00 87.12 244 ILE A C 1
ATOM 2044 O O . ILE A 1 244 ? 17.041 1.577 -22.474 1.00 87.12 244 ILE A O 1
ATOM 2048 N N . ILE A 1 245 ? 17.375 -0.452 -23.379 1.00 86.25 245 ILE A N 1
ATOM 2049 C CA . ILE A 1 245 ? 16.690 -1.206 -22.313 1.00 86.25 245 ILE A CA 1
ATOM 2050 C C . ILE A 1 245 ? 17.368 -0.971 -20.960 1.00 86.25 245 ILE A C 1
ATOM 2052 O O . ILE A 1 245 ? 16.690 -0.698 -19.968 1.00 86.25 245 ILE A O 1
ATOM 2056 N N . SER A 1 246 ? 18.700 -1.047 -20.922 1.00 91.12 246 SER A N 1
ATOM 2057 C CA . SER A 1 246 ? 19.485 -0.821 -19.706 1.00 91.12 246 SER A CA 1
ATOM 2058 C C . SER A 1 246 ? 19.283 0.594 -19.153 1.00 91.12 246 SER A C 1
ATOM 2060 O O . SER A 1 246 ? 18.949 0.763 -17.976 1.00 91.12 246 SER A O 1
ATOM 2062 N N . LEU A 1 247 ? 19.390 1.617 -20.011 1.00 91.44 247 LEU A N 1
ATOM 2063 C CA . LEU A 1 247 ? 19.173 3.005 -19.609 1.00 91.44 247 LEU A CA 1
ATOM 2064 C C . LEU A 1 247 ? 17.739 3.230 -19.119 1.00 91.44 247 LEU A C 1
ATOM 2066 O O . LEU A 1 247 ? 17.544 3.805 -18.049 1.00 91.44 247 LEU A O 1
ATOM 2070 N N . ARG A 1 248 ? 16.741 2.719 -19.848 1.00 92.62 248 ARG A N 1
ATOM 2071 C CA . ARG A 1 248 ? 15.332 2.788 -19.446 1.00 92.62 248 ARG A CA 1
ATOM 2072 C C . ARG A 1 248 ? 15.118 2.172 -18.064 1.00 92.62 248 ARG A C 1
ATOM 2074 O O . ARG A 1 248 ? 14.442 2.776 -17.240 1.00 92.62 248 ARG A O 1
ATOM 2081 N N . GLY A 1 249 ? 15.708 1.007 -17.790 1.00 88.00 249 GLY A N 1
ATOM 2082 C CA . GLY A 1 249 ? 15.636 0.360 -16.476 1.00 88.00 249 GLY A CA 1
ATOM 2083 C C . GLY A 1 249 ? 16.228 1.224 -15.359 1.00 88.00 249 GLY A C 1
ATOM 2084 O O . GLY A 1 249 ? 15.617 1.379 -14.304 1.00 88.00 249 GLY A O 1
ATOM 2085 N N . SER A 1 250 ? 17.376 1.861 -15.610 1.00 89.94 250 SER A N 1
ATOM 2086 C CA . SER A 1 250 ? 17.982 2.802 -14.659 1.00 89.94 250 SER A CA 1
ATOM 2087 C C . SER A 1 250 ? 17.083 4.013 -14.384 1.00 89.94 250 SER A C 1
ATOM 2089 O O . SER A 1 250 ? 16.934 4.411 -13.229 1.00 89.94 250 SER A O 1
ATOM 2091 N N . ILE A 1 251 ? 16.487 4.603 -15.424 1.00 91.12 251 ILE A N 1
ATOM 2092 C CA . ILE A 1 251 ? 15.612 5.777 -15.293 1.00 91.12 251 ILE A CA 1
ATOM 2093 C C . ILE A 1 251 ? 14.294 5.394 -14.604 1.00 91.12 251 ILE A C 1
ATOM 2095 O O . ILE A 1 251 ? 13.808 6.143 -13.760 1.00 91.12 251 ILE A O 1
ATOM 2099 N N . TRP A 1 252 ? 13.759 4.202 -14.882 1.00 91.06 252 TRP A N 1
ATOM 2100 C CA . TRP A 1 252 ? 12.574 3.658 -14.213 1.00 91.06 252 TRP A CA 1
ATOM 2101 C C . TRP A 1 252 ? 12.782 3.477 -12.705 1.00 91.06 252 TRP A C 1
ATOM 2103 O O . TRP A 1 252 ? 11.917 3.835 -11.910 1.00 91.06 252 TRP A O 1
ATOM 2113 N N . ASN A 1 253 ? 13.952 2.992 -12.286 1.00 86.88 253 ASN A N 1
ATOM 2114 C CA . ASN A 1 253 ? 14.290 2.939 -10.861 1.00 86.88 253 ASN A CA 1
ATOM 2115 C C . ASN A 1 253 ? 14.332 4.345 -10.245 1.00 86.88 253 ASN A C 1
ATOM 2117 O O . ASN A 1 253 ? 13.836 4.543 -9.141 1.00 86.88 253 ASN A O 1
ATOM 2121 N N . GLY A 1 254 ? 14.843 5.333 -10.988 1.00 87.38 254 GLY A N 1
ATOM 2122 C CA . GLY A 1 254 ? 14.758 6.737 -10.591 1.00 87.38 254 GLY A CA 1
ATOM 2123 C C . GLY A 1 254 ? 13.317 7.215 -10.412 1.00 87.38 254 GLY A C 1
ATOM 2124 O O . GLY A 1 254 ? 12.997 7.815 -9.392 1.00 87.38 254 GLY A O 1
ATOM 2125 N N . TYR A 1 255 ? 12.433 6.899 -11.361 1.00 89.31 255 TYR A N 1
ATOM 2126 C CA . TYR A 1 255 ? 11.002 7.203 -11.277 1.00 89.31 255 TYR A CA 1
ATOM 2127 C C . TYR A 1 255 ? 10.356 6.635 -10.004 1.00 89.31 255 TYR A C 1
ATOM 2129 O O . TYR A 1 255 ? 9.614 7.348 -9.329 1.00 89.31 255 TYR A O 1
ATOM 2137 N N . ILE A 1 256 ? 10.678 5.393 -9.625 1.00 85.31 256 ILE A N 1
ATOM 2138 C CA . ILE A 1 256 ? 10.173 4.787 -8.383 1.00 85.31 256 ILE A CA 1
ATOM 2139 C C . ILE A 1 256 ? 10.592 5.617 -7.162 1.00 85.31 256 ILE A C 1
ATOM 2141 O O . ILE A 1 256 ? 9.742 5.917 -6.326 1.00 85.31 256 ILE A O 1
ATOM 2145 N N . SER A 1 257 ? 11.851 6.063 -7.077 1.00 85.56 257 SER A N 1
ATOM 2146 C CA . SER A 1 257 ? 12.303 6.928 -5.975 1.00 85.56 257 SER A CA 1
ATOM 2147 C C . SER A 1 257 ? 11.512 8.243 -5.902 1.00 85.56 257 SER A C 1
ATOM 2149 O O . SER A 1 257 ? 11.175 8.696 -4.810 1.00 85.56 257 SER A O 1
ATOM 2151 N N . PHE A 1 258 ? 11.135 8.833 -7.045 1.00 86.19 258 PHE A N 1
ATOM 2152 C CA . PHE A 1 258 ? 10.249 10.005 -7.065 1.00 86.19 258 PHE A CA 1
ATOM 2153 C C . PHE A 1 258 ? 8.851 9.686 -6.520 1.00 86.19 258 PHE A C 1
ATOM 2155 O O . PHE A 1 258 ? 8.306 10.479 -5.750 1.00 86.19 258 PHE A O 1
ATOM 2162 N N . VAL A 1 259 ? 8.263 8.545 -6.888 1.00 84.69 259 VAL A N 1
ATOM 2163 C CA . VAL A 1 259 ? 6.944 8.120 -6.384 1.00 84.69 259 VAL A CA 1
ATOM 2164 C C . VAL A 1 259 ? 6.981 7.892 -4.870 1.00 84.69 259 VAL A C 1
ATOM 2166 O O . VAL A 1 259 ? 6.072 8.326 -4.163 1.00 84.69 259 VAL A O 1
ATOM 2169 N N . LEU A 1 260 ? 8.050 7.280 -4.351 1.00 80.62 260 LEU A N 1
ATOM 2170 C CA . LEU A 1 260 ? 8.210 7.005 -2.918 1.00 80.62 260 LEU A CA 1
ATOM 2171 C C . LEU A 1 260 ? 8.291 8.279 -2.057 1.00 80.62 260 LEU A C 1
ATOM 2173 O O . LEU A 1 260 ? 7.869 8.254 -0.902 1.00 80.62 260 LEU A O 1
ATOM 2177 N N . VAL A 1 261 ? 8.776 9.395 -2.613 1.00 81.81 261 VAL A N 1
ATOM 2178 C CA . VAL A 1 261 ? 8.868 10.701 -1.923 1.00 81.81 261 VAL A CA 1
ATOM 2179 C C . VAL A 1 261 ? 7.617 11.576 -2.134 1.00 81.81 261 VAL A C 1
ATOM 2181 O O . VAL A 1 261 ? 7.384 12.531 -1.390 1.00 81.81 261 VAL A O 1
ATOM 2184 N N . GLN A 1 262 ? 6.748 11.238 -3.096 1.00 80.69 262 GLN A N 1
ATOM 2185 C CA . GLN A 1 262 ? 5.571 12.043 -3.459 1.00 80.69 262 GLN A CA 1
ATOM 2186 C C . GLN A 1 262 ? 4.591 12.271 -2.292 1.00 80.69 262 GLN A C 1
ATOM 2188 O O . GLN A 1 262 ? 3.937 13.314 -2.224 1.00 80.69 262 GLN A O 1
ATOM 2193 N N . SER A 1 263 ? 4.478 11.309 -1.372 1.00 71.19 263 SER A N 1
ATOM 2194 C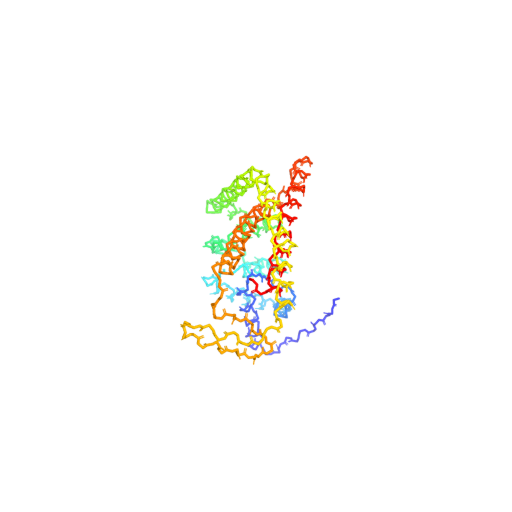 CA . SER A 1 263 ? 3.512 11.327 -0.263 1.00 71.19 263 SER A CA 1
ATOM 2195 C C . SER A 1 263 ? 3.676 12.532 0.670 1.00 71.19 263 SER A C 1
ATOM 2197 O O . SER A 1 263 ? 2.673 13.049 1.162 1.00 71.19 263 SER A O 1
ATOM 2199 N N . LYS A 1 264 ? 4.906 13.032 0.844 1.00 69.19 264 LYS A N 1
ATOM 2200 C CA . LYS A 1 264 ? 5.228 14.191 1.696 1.00 69.19 264 LYS A CA 1
ATOM 2201 C C . LYS A 1 264 ? 5.551 15.464 0.927 1.00 69.19 264 LYS A C 1
ATOM 2203 O O . LYS A 1 264 ? 5.913 16.475 1.521 1.00 69.19 264 LYS A O 1
ATOM 2208 N N . LEU A 1 265 ? 5.355 15.467 -0.393 1.00 73.19 265 LEU A N 1
ATOM 2209 C CA . LEU A 1 265 ? 5.633 16.645 -1.213 1.00 73.19 265 LEU A CA 1
ATOM 2210 C C . LEU A 1 265 ? 4.831 17.873 -0.758 1.00 73.19 265 LEU A C 1
ATOM 2212 O O . LEU A 1 265 ? 5.330 18.988 -0.808 1.00 73.19 265 LEU A O 1
ATOM 2216 N N . LYS A 1 266 ? 3.601 17.664 -0.271 1.00 72.25 266 LYS A N 1
ATOM 2217 C CA . LYS A 1 266 ? 2.715 18.737 0.211 1.00 72.25 266 LYS A CA 1
ATOM 2218 C C . LYS A 1 266 ? 3.230 19.449 1.467 1.00 72.25 266 LYS A C 1
ATOM 2220 O O . LYS A 1 266 ? 2.772 20.549 1.747 1.00 72.25 266 LYS A O 1
ATOM 2225 N N . GLU A 1 267 ? 4.132 18.815 2.214 1.00 78.31 267 GLU A N 1
ATOM 2226 C CA . GLU A 1 267 ? 4.717 19.340 3.455 1.00 78.31 267 GLU A CA 1
ATOM 2227 C C . GLU A 1 267 ? 6.049 20.070 3.203 1.00 78.31 267 GLU A C 1
ATOM 2229 O O . GLU A 1 267 ? 6.556 20.750 4.093 1.00 78.31 267 GLU A O 1
ATOM 2234 N N . LYS A 1 268 ? 6.607 19.950 1.990 1.00 81.19 268 LYS A N 1
ATOM 2235 C CA . LYS A 1 268 ? 7.855 20.597 1.568 1.00 81.19 268 LYS A CA 1
ATOM 2236 C C . LYS A 1 268 ? 7.636 22.036 1.102 1.00 81.19 268 LYS A C 1
ATOM 2238 O O . LYS A 1 268 ? 6.506 22.433 0.799 1.00 81.19 268 LYS A O 1
ATOM 2243 N N . SER A 1 269 ? 8.719 22.813 1.026 1.00 86.75 269 SER A N 1
ATOM 2244 C CA . SER A 1 269 ? 8.662 24.201 0.552 1.00 86.75 269 SER A CA 1
ATOM 2245 C C . SER A 1 269 ? 8.164 24.276 -0.896 1.00 86.75 269 SER A C 1
ATOM 2247 O O . SER A 1 269 ? 8.289 23.319 -1.662 1.00 86.75 269 SER A O 1
ATOM 2249 N N . THR A 1 270 ? 7.596 25.416 -1.292 1.00 87.88 270 THR A N 1
ATOM 2250 C CA . THR A 1 270 ? 7.107 25.620 -2.665 1.00 87.88 270 THR A CA 1
ATOM 2251 C C . THR A 1 270 ? 8.207 25.365 -3.699 1.00 87.88 270 THR A C 1
ATOM 2253 O O . THR A 1 270 ? 7.965 24.663 -4.678 1.00 87.88 270 THR A O 1
ATOM 2256 N N . ASP A 1 271 ? 9.426 25.833 -3.429 1.00 86.06 271 ASP A N 1
ATOM 2257 C CA . ASP A 1 271 ? 10.586 25.655 -4.309 1.00 86.06 271 ASP A CA 1
ATOM 2258 C C . ASP A 1 271 ? 10.944 24.170 -4.488 1.00 86.06 271 ASP A C 1
ATOM 2260 O O . ASP A 1 271 ? 11.208 23.708 -5.597 1.00 86.06 271 ASP A O 1
ATOM 2264 N N . GLU A 1 272 ? 10.895 23.381 -3.410 1.00 83.25 272 GLU A N 1
ATOM 2265 C CA . GLU A 1 272 ? 11.132 21.935 -3.471 1.00 83.25 272 GLU A CA 1
ATOM 2266 C C . GLU A 1 272 ? 10.019 21.200 -4.229 1.00 83.25 272 GLU A C 1
ATOM 2268 O O . GLU A 1 272 ? 10.289 20.245 -4.962 1.00 83.25 272 GLU A O 1
ATOM 2273 N N . GLN A 1 273 ? 8.768 21.647 -4.087 1.00 84.81 273 GLN A N 1
ATOM 2274 C CA . GLN A 1 273 ? 7.637 21.100 -4.837 1.00 84.81 273 GLN A CA 1
ATOM 2275 C C . GLN A 1 273 ? 7.753 21.386 -6.337 1.00 84.81 273 GLN A C 1
ATOM 2277 O O . GLN A 1 273 ? 7.429 20.520 -7.154 1.00 84.81 273 GLN A O 1
ATOM 2282 N N . GLU A 1 274 ? 8.185 22.590 -6.710 1.00 88.06 274 GLU A N 1
ATOM 2283 C CA . GLU A 1 274 ? 8.416 22.974 -8.103 1.00 88.06 274 GLU A CA 1
ATOM 2284 C C . GLU A 1 274 ? 9.584 22.198 -8.706 1.00 88.06 274 GLU A C 1
ATOM 2286 O O . GLU A 1 274 ? 9.412 21.574 -9.758 1.00 88.06 274 GLU A O 1
ATOM 2291 N N . LEU A 1 275 ? 10.713 22.125 -7.995 1.00 88.00 275 LEU A N 1
ATOM 2292 C CA . LEU A 1 275 ? 11.867 21.328 -8.403 1.00 88.00 275 LEU A CA 1
ATOM 2293 C C . LEU A 1 275 ? 11.480 19.861 -8.609 1.00 88.00 275 LEU A C 1
ATOM 2295 O O . LEU A 1 275 ? 11.811 19.268 -9.635 1.00 88.00 275 LEU A O 1
ATOM 2299 N N . TYR A 1 276 ? 10.735 19.270 -7.673 1.00 89.44 276 TYR A N 1
ATOM 2300 C CA . TYR A 1 276 ? 10.251 17.901 -7.822 1.00 89.44 276 TYR A CA 1
ATOM 2301 C C . TYR A 1 276 ? 9.391 17.737 -9.075 1.00 89.44 276 TYR A C 1
ATOM 2303 O O . TYR A 1 276 ? 9.616 16.803 -9.839 1.00 89.44 276 TYR A O 1
ATOM 2311 N N . LYS A 1 277 ? 8.413 18.625 -9.309 1.00 88.50 277 LYS A N 1
ATOM 2312 C CA . LYS A 1 277 ? 7.524 18.548 -10.483 1.00 88.50 277 LYS A CA 1
ATOM 2313 C C . LYS A 1 277 ? 8.313 18.639 -11.785 1.00 88.50 277 LYS A C 1
ATOM 2315 O O . LYS A 1 277 ? 8.037 17.880 -12.715 1.00 88.50 277 LYS A O 1
ATOM 2320 N N . GLU A 1 278 ? 9.286 19.544 -11.846 1.00 92.06 278 GLU A N 1
ATOM 2321 C CA . GLU A 1 278 ? 10.184 19.694 -12.987 1.00 92.06 278 GLU A CA 1
ATOM 2322 C C . GLU A 1 278 ? 10.973 18.403 -13.226 1.00 92.06 278 GLU A C 1
ATOM 2324 O O . GLU A 1 278 ? 10.881 17.811 -14.301 1.00 92.06 278 GLU A O 1
ATOM 2329 N N . LYS A 1 279 ? 11.687 17.910 -12.209 1.00 90.75 279 LYS A N 1
ATOM 2330 C CA . LYS A 1 279 ? 12.542 16.721 -12.328 1.00 90.75 279 LYS A CA 1
ATOM 2331 C C . LYS A 1 279 ? 11.754 15.439 -12.573 1.00 90.75 279 LYS A C 1
ATOM 2333 O O . LYS A 1 279 ? 12.170 14.612 -13.380 1.00 90.75 279 LYS A O 1
ATOM 2338 N N . TYR A 1 280 ? 10.578 15.309 -11.971 1.00 91.06 280 TYR A N 1
ATOM 2339 C CA . TYR A 1 280 ? 9.640 14.228 -12.253 1.00 91.06 280 TYR A CA 1
ATOM 2340 C C . TYR A 1 280 ? 9.231 14.229 -13.729 1.00 91.06 280 TYR A C 1
ATOM 2342 O O . TYR A 1 280 ? 9.308 13.198 -14.397 1.00 91.06 280 TYR A O 1
ATOM 2350 N N . LYS A 1 281 ? 8.861 15.398 -14.267 1.00 92.44 281 LYS A N 1
ATOM 2351 C CA . LYS A 1 281 ? 8.513 15.548 -15.683 1.00 92.44 281 LYS A CA 1
ATOM 2352 C C . LYS A 1 281 ? 9.692 15.203 -16.594 1.00 92.44 281 LYS A C 1
ATOM 2354 O O . LYS A 1 281 ? 9.494 14.548 -17.612 1.00 92.44 281 LYS A O 1
ATOM 2359 N N . GLU A 1 282 ? 10.911 15.602 -16.237 1.00 92.44 282 GLU A N 1
ATOM 2360 C CA . GLU A 1 282 ? 12.119 15.236 -16.988 1.00 92.44 282 GLU A CA 1
ATOM 2361 C C . GLU A 1 282 ? 12.328 13.717 -17.038 1.00 92.44 282 GLU A C 1
ATOM 2363 O O . GLU A 1 282 ? 12.585 13.174 -18.111 1.00 92.44 282 GLU A O 1
ATOM 2368 N N . VAL A 1 283 ? 12.181 13.028 -15.903 1.00 91.88 283 VAL A N 1
ATOM 2369 C CA . VAL A 1 283 ? 12.306 11.565 -15.814 1.00 91.88 283 VAL A CA 1
ATOM 2370 C C . VAL A 1 283 ? 11.252 10.861 -16.669 1.00 91.88 283 VAL A C 1
ATOM 2372 O O . VAL A 1 283 ? 11.603 9.972 -17.444 1.00 91.88 283 VAL A O 1
ATOM 2375 N N . VAL A 1 284 ? 9.988 11.288 -16.586 1.00 92.25 284 VAL A N 1
ATOM 2376 C CA . VAL A 1 284 ? 8.894 10.736 -17.405 1.00 92.25 284 VAL A CA 1
ATOM 2377 C C . VAL A 1 284 ? 9.172 10.935 -18.896 1.00 92.25 284 VAL A C 1
ATOM 2379 O O . VAL A 1 284 ? 9.160 9.968 -19.649 1.00 92.25 284 VAL A O 1
ATOM 2382 N N . ASN A 1 285 ? 9.545 12.149 -19.312 1.00 93.62 285 ASN A N 1
ATOM 2383 C CA . ASN A 1 285 ? 9.860 12.437 -20.714 1.00 93.62 285 ASN A CA 1
ATOM 2384 C C . ASN A 1 285 ? 11.010 11.567 -21.254 1.00 93.62 285 ASN A C 1
ATOM 2386 O O . ASN A 1 285 ? 11.010 11.193 -22.428 1.00 93.62 285 ASN A O 1
ATOM 2390 N N . MET A 1 286 ? 12.016 11.262 -20.425 1.00 93.75 286 MET A N 1
ATOM 2391 C CA . MET A 1 286 ? 13.105 10.365 -20.819 1.00 93.75 286 MET A CA 1
ATOM 2392 C C . MET A 1 286 ? 12.612 8.928 -21.012 1.00 93.75 286 MET A C 1
ATOM 2394 O O . MET A 1 286 ? 13.006 8.289 -21.986 1.00 93.75 286 MET A O 1
ATOM 2398 N N . ILE A 1 287 ? 11.741 8.431 -20.127 1.00 92.81 287 ILE A N 1
ATOM 2399 C CA . ILE A 1 287 ? 11.125 7.103 -20.267 1.00 92.81 287 ILE A CA 1
ATOM 2400 C C . ILE A 1 287 ? 10.307 7.041 -21.557 1.00 92.81 287 ILE A C 1
ATOM 2402 O O . ILE A 1 287 ? 10.551 6.150 -22.367 1.00 92.81 287 ILE A O 1
ATOM 2406 N N . ASP A 1 288 ? 9.426 8.017 -21.786 1.00 91.94 288 ASP A N 1
ATOM 2407 C CA . ASP A 1 288 ? 8.566 8.076 -22.973 1.00 91.94 288 ASP A CA 1
ATOM 2408 C C . ASP A 1 288 ? 9.390 8.091 -24.269 1.00 91.94 288 ASP A C 1
ATOM 2410 O O . ASP A 1 288 ? 9.090 7.368 -25.217 1.00 91.94 288 ASP A O 1
ATOM 2414 N N . CYS A 1 289 ? 10.483 8.862 -24.296 1.00 91.00 289 CYS A N 1
ATOM 2415 C CA . CYS A 1 289 ? 11.401 8.917 -25.434 1.00 91.00 289 CYS A CA 1
ATOM 2416 C C . CYS A 1 289 ? 12.043 7.550 -25.730 1.00 91.00 289 CYS A C 1
ATOM 2418 O O . CYS A 1 289 ? 12.112 7.125 -26.885 1.00 91.00 289 CYS A O 1
ATOM 2420 N N . LEU A 1 290 ? 12.522 6.846 -24.698 1.00 91.38 290 LEU A N 1
ATOM 2421 C CA . LEU A 1 290 ? 13.126 5.521 -24.868 1.00 91.38 290 LEU A CA 1
ATOM 2422 C C . LEU A 1 290 ? 12.074 4.469 -25.248 1.00 91.38 290 LEU A C 1
ATOM 2424 O O . LEU A 1 290 ? 12.366 3.593 -26.062 1.00 91.38 290 LEU A O 1
ATOM 2428 N N . ASP A 1 291 ? 10.857 4.572 -24.714 1.00 90.81 291 ASP A N 1
ATOM 2429 C CA . ASP A 1 291 ? 9.739 3.696 -25.065 1.00 90.81 291 ASP A CA 1
ATOM 2430 C C . ASP A 1 291 ? 9.286 3.880 -26.513 1.00 90.81 291 ASP A C 1
ATOM 2432 O O . ASP A 1 291 ? 9.057 2.887 -27.203 1.00 90.81 291 ASP A O 1
ATOM 2436 N N . GLU A 1 292 ? 9.253 5.113 -27.021 1.00 89.38 292 GLU A N 1
ATOM 2437 C CA . GLU A 1 292 ? 8.986 5.383 -28.436 1.00 89.38 292 GLU A CA 1
ATOM 2438 C C . GLU A 1 292 ? 10.031 4.706 -29.338 1.00 89.38 292 GLU A C 1
ATOM 2440 O O . GLU A 1 292 ? 9.689 4.076 -30.343 1.00 89.38 292 GLU A O 1
ATOM 2445 N N . ILE A 1 293 ? 11.314 4.787 -28.966 1.00 85.19 293 ILE A N 1
ATOM 2446 C CA . ILE A 1 293 ? 12.400 4.139 -29.711 1.00 85.19 293 ILE A CA 1
ATOM 2447 C C . ILE A 1 293 ? 12.245 2.612 -29.680 1.00 85.19 293 ILE A C 1
ATOM 2449 O O . ILE A 1 293 ? 12.329 1.964 -30.724 1.00 85.19 293 ILE A O 1
ATOM 2453 N N . LEU A 1 294 ? 11.989 2.023 -28.508 1.00 85.56 294 LEU A N 1
ATOM 2454 C CA . LEU A 1 294 ? 11.794 0.575 -28.368 1.00 85.56 294 LEU A CA 1
ATOM 2455 C C . LEU A 1 294 ? 10.555 0.077 -29.116 1.00 85.56 294 LEU A C 1
ATOM 2457 O O . LEU A 1 294 ? 10.575 -1.022 -29.676 1.00 85.56 294 LEU A O 1
ATOM 2461 N N . TYR A 1 295 ? 9.489 0.876 -29.140 1.00 84.50 295 TYR A N 1
ATOM 2462 C CA . TYR A 1 295 ? 8.283 0.590 -29.903 1.00 84.50 295 TYR A CA 1
ATOM 2463 C C . TYR A 1 295 ? 8.586 0.541 -31.406 1.00 84.50 295 TYR A C 1
ATOM 2465 O O . TYR A 1 295 ? 8.314 -0.476 -32.046 1.00 84.50 295 TYR A O 1
ATOM 2473 N N . LYS A 1 296 ? 9.256 1.567 -31.951 1.00 78.38 296 LYS A N 1
ATOM 2474 C CA . LYS A 1 296 ? 9.685 1.584 -33.361 1.00 78.38 296 LYS A CA 1
ATOM 2475 C C . LYS A 1 296 ? 10.626 0.422 -33.689 1.00 78.38 296 LYS A C 1
ATOM 2477 O O . LYS A 1 296 ? 10.474 -0.218 -34.725 1.00 78.38 296 LYS A O 1
ATOM 2482 N N . ALA A 1 297 ? 11.564 0.092 -32.797 1.00 75.12 297 ALA A N 1
ATOM 2483 C CA . ALA A 1 297 ? 12.440 -1.070 -32.967 1.00 75.12 297 ALA A CA 1
ATOM 2484 C C . ALA A 1 297 ? 11.648 -2.381 -33.091 1.00 75.12 297 ALA A C 1
ATOM 2486 O O . ALA A 1 297 ? 11.949 -3.208 -33.953 1.00 75.12 297 ALA A O 1
ATOM 2487 N N . ARG A 1 298 ? 10.593 -2.546 -32.281 1.00 73.06 298 ARG A N 1
ATOM 2488 C CA . ARG A 1 298 ? 9.705 -3.712 -32.337 1.00 73.06 298 ARG A CA 1
ATOM 2489 C C . ARG A 1 298 ? 8.925 -3.787 -33.650 1.00 73.06 298 ARG A C 1
ATOM 2491 O O . ARG A 1 298 ? 8.833 -4.878 -34.207 1.00 73.06 298 ARG A O 1
ATOM 2498 N N . GLU A 1 299 ? 8.382 -2.674 -34.146 1.00 71.00 299 GLU A N 1
ATOM 2499 C CA . GLU A 1 299 ? 7.682 -2.636 -35.446 1.00 71.00 299 GLU A CA 1
ATOM 2500 C C . GLU A 1 299 ? 8.589 -3.101 -36.592 1.00 71.00 299 GLU A C 1
ATOM 2502 O O . GLU A 1 299 ? 8.152 -3.798 -37.507 1.00 71.00 299 GLU A O 1
ATOM 2507 N N . LEU A 1 300 ? 9.881 -2.795 -36.488 1.00 65.00 300 LEU A N 1
ATOM 2508 C CA . LEU A 1 300 ? 10.911 -3.190 -37.446 1.00 65.00 300 LEU A CA 1
ATOM 2509 C C . LEU A 1 300 ? 11.454 -4.611 -37.221 1.00 65.00 300 LEU A C 1
ATOM 2511 O O . LEU A 1 300 ? 12.346 -5.037 -37.954 1.00 65.00 300 LEU A O 1
ATOM 2515 N N . LYS A 1 301 ? 10.929 -5.347 -36.230 1.00 66.44 301 LYS A N 1
ATOM 2516 C CA . LYS A 1 301 ? 11.383 -6.687 -35.811 1.00 66.44 301 LYS A CA 1
ATOM 2517 C C . LYS A 1 301 ? 12.879 -6.756 -35.443 1.00 66.44 301 LYS A C 1
ATOM 2519 O O . LYS A 1 301 ? 13.516 -7.790 -35.642 1.00 66.44 301 LYS A O 1
ATOM 2524 N N . ILE A 1 302 ? 13.418 -5.667 -34.889 1.00 57.44 302 ILE A N 1
ATOM 2525 C CA . ILE A 1 302 ? 14.760 -5.572 -34.280 1.00 57.44 302 ILE A CA 1
ATOM 2526 C C . ILE A 1 302 ? 14.652 -5.925 -32.795 1.00 57.44 302 ILE A C 1
ATOM 2528 O O . ILE A 1 302 ? 13.665 -5.519 -32.139 1.00 57.44 302 ILE A O 1
#

pLDDT: mean 79.19, std 18.64, range [27.91, 96.56]

Radius of gyration: 33.31 Å; Cα contacts (8 Å, |Δi|>4): 207; chains: 1; bounding box: 70×50×94 Å

Nearest PDB structures (foldseek):
  8i7o-assembly1_Fa  TM=2.689E-01  e=5.156E+00  Mus musculus
  8to0-assembly1_K  TM=1.826E-01  e=6.760E+00  Mus musculus

Solvent-accessible surface area (backbone atoms only — not comparable to full-atom values): 17410 Å² total; per-residue (Å²): 133,85,84,77,84,76,84,76,57,90,50,65,69,60,36,52,52,51,45,51,55,33,49,59,61,45,34,71,27,86,52,66,57,83,84,38,71,45,48,52,50,49,52,53,45,43,70,73,36,68,68,44,37,51,53,50,50,55,53,50,62,73,43,50,88,74,60,84,33,44,8,40,56,50,51,52,54,51,43,36,77,75,29,73,68,40,38,66,65,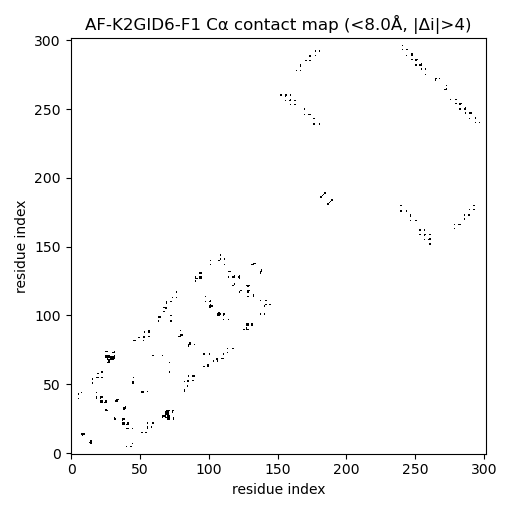41,56,88,42,46,60,64,56,50,56,55,34,58,73,34,85,93,25,27,70,64,44,51,54,52,51,53,55,44,29,76,77,38,22,87,87,37,53,62,53,46,52,47,65,67,31,71,68,45,50,49,53,52,49,52,50,54,53,49,52,51,48,54,50,53,50,41,51,53,49,34,59,55,39,64,74,41,49,67,58,50,53,52,51,51,53,50,53,49,52,53,48,49,47,45,60,68,60,50,46,50,58,57,57,55,61,61,72,72,69,84,70,75,89,76,85,61,96,76,82,71,86,83,81,84,78,87,61,101,84,63,89,77,76,87,80,75,63,80,66,57,58,47,55,53,51,51,51,50,53,50,51,51,52,49,52,52,51,44,52,56,50,49,56,43,49,50,32,53,58,72,49,52,84,55,41,87,80,47,55,71,67,56,41,50,50,47,54,52,52,50,51,52,51,51,52,52,47,53,54,51,48,53,51,53,50,54,35,49,79,71,74,100